Protein AF-A0A7L6AQR7-F1 (afdb_monomer_lite)

InterPro domains:
  IPR016084 Haem oxygenase-like, multi-helical [G3DSA:1.20.910.10] (1-199)
  IPR016084 Haem oxygenase-like, multi-helical [SSF48613] (55-169)

Structure (mmCIF, N/CA/C/O backbone):
data_AF-A0A7L6AQR7-F1
#
_entry.id   AF-A0A7L6AQR7-F1
#
loop_
_atom_site.group_PDB
_atom_site.id
_atom_site.type_symbol
_atom_site.label_atom_id
_atom_site.label_alt_id
_atom_site.label_comp_id
_atom_site.label_asym_id
_atom_site.label_entity_id
_atom_site.label_seq_id
_atom_site.pdbx_PDB_ins_code
_atom_site.Cartn_x
_atom_site.Cartn_y
_atom_site.Cartn_z
_atom_site.occupancy
_atom_site.B_iso_or_equiv
_atom_site.auth_seq_id
_atom_site.auth_comp_id
_atom_site.auth_asym_id
_atom_site.auth_atom_id
_atom_site.pdbx_PDB_model_num
ATOM 1 N N . MET A 1 1 ? -2.033 -9.565 -22.942 1.00 50.31 1 MET A N 1
ATOM 2 C CA . MET A 1 1 ? -2.243 -9.715 -21.492 1.00 50.31 1 MET A CA 1
ATOM 3 C C . MET A 1 1 ? -1.586 -10.980 -20.985 1.00 50.31 1 MET A C 1
ATOM 5 O O . MET A 1 1 ? -2.120 -12.083 -21.108 1.00 50.31 1 MET A O 1
ATOM 9 N N . THR A 1 2 ? -0.388 -10.819 -20.441 1.00 57.75 2 THR A N 1
ATOM 10 C CA . THR A 1 2 ? 0.243 -11.863 -19.640 1.00 57.75 2 THR A CA 1
ATOM 11 C C . THR A 1 2 ? -0.517 -11.905 -18.319 1.00 57.75 2 THR A C 1
ATOM 13 O O . THR A 1 2 ? -0.649 -10.873 -17.681 1.00 57.75 2 THR A O 1
ATOM 16 N N . ASN A 1 3 ? -1.092 -13.045 -17.921 1.00 74.25 3 ASN A N 1
ATOM 17 C CA . ASN A 1 3 ? -1.940 -13.121 -16.720 1.00 74.25 3 ASN A CA 1
ATOM 18 C C . ASN A 1 3 ? -1.095 -13.044 -15.425 1.00 74.25 3 ASN A C 1
ATOM 20 O O . ASN A 1 3 ? -0.911 -14.044 -14.732 1.00 74.25 3 ASN A O 1
ATOM 24 N N . LEU A 1 4 ? -0.503 -11.876 -15.163 1.00 82.31 4 LEU A N 1
ATOM 25 C CA . LEU A 1 4 ? 0.378 -11.570 -14.032 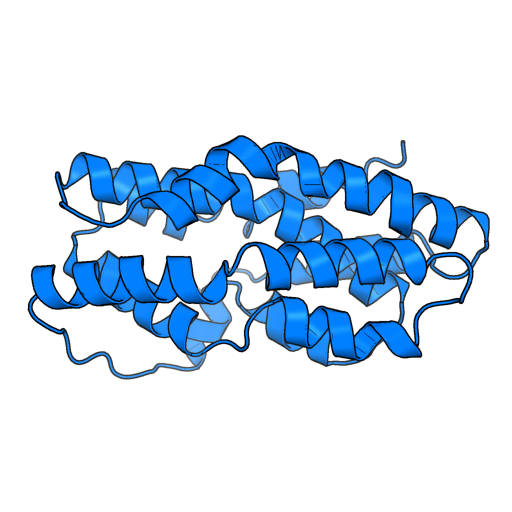1.00 82.31 4 LEU A CA 1
ATOM 26 C C . LEU A 1 4 ? -0.389 -11.384 -12.723 1.00 82.31 4 LEU A C 1
ATOM 28 O O . LEU A 1 4 ? 0.158 -11.635 -11.653 1.00 82.31 4 LEU A O 1
ATOM 32 N N . ILE A 1 5 ? -1.670 -11.026 -12.815 1.00 84.25 5 ILE A N 1
ATOM 33 C CA . ILE A 1 5 ? -2.539 -10.820 -11.655 1.00 84.25 5 ILE A CA 1
ATOM 34 C C . ILE A 1 5 ? -3.058 -12.124 -11.048 1.00 84.25 5 ILE A C 1
ATOM 36 O O . ILE A 1 5 ? -3.420 -12.139 -9.879 1.00 84.25 5 ILE A O 1
ATOM 40 N N . HIS A 1 6 ? -3.116 -13.228 -11.800 1.00 83.88 6 HIS A N 1
ATOM 41 C CA . HIS A 1 6 ? -3.682 -14.483 -11.289 1.00 83.88 6 HIS A CA 1
ATOM 42 C C . HIS A 1 6 ? -2.955 -15.014 -10.042 1.00 83.88 6 HIS A C 1
ATOM 44 O O . HIS A 1 6 ? -3.639 -15.307 -9.061 1.00 83.88 6 HIS A O 1
ATOM 50 N N . PRO A 1 7 ? -1.607 -15.078 -9.999 1.00 78.12 7 PRO A N 1
ATOM 51 C CA . PRO A 1 7 ? -0.886 -15.435 -8.776 1.00 78.12 7 PRO A CA 1
ATOM 52 C C . PRO A 1 7 ? -1.184 -14.502 -7.596 1.00 78.12 7 PRO A C 1
ATOM 54 O O . PRO A 1 7 ? -1.288 -14.966 -6.464 1.00 78.12 7 PRO A O 1
ATOM 57 N N . VAL A 1 8 ? -1.359 -13.201 -7.853 1.00 81.50 8 VAL A N 1
ATOM 58 C CA . VAL A 1 8 ? -1.690 -12.221 -6.808 1.00 81.50 8 VAL A CA 1
ATOM 59 C C . VAL A 1 8 ? -3.110 -12.442 -6.300 1.00 81.50 8 VAL A C 1
ATOM 61 O O . VAL A 1 8 ? -3.335 -12.522 -5.097 1.00 81.50 8 VAL A O 1
ATOM 64 N N . ARG A 1 9 ? -4.074 -12.623 -7.202 1.00 85.31 9 ARG A N 1
ATOM 65 C CA . ARG A 1 9 ? -5.490 -12.832 -6.880 1.00 85.31 9 ARG A CA 1
ATOM 66 C C . ARG A 1 9 ? -5.730 -14.072 -6.025 1.00 85.31 9 ARG A C 1
ATOM 68 O O . ARG A 1 9 ? -6.596 -14.049 -5.157 1.00 85.31 9 ARG A O 1
ATOM 75 N N . GLU A 1 10 ? -4.981 -15.143 -6.254 1.00 83.12 10 GLU A N 1
ATOM 76 C CA . GLU A 1 10 ? -5.094 -16.389 -5.484 1.00 83.12 10 GLU A CA 1
ATOM 77 C C . GLU A 1 10 ? -4.243 -16.398 -4.208 1.00 83.12 10 GLU A C 1
ATOM 79 O O . GLU A 1 10 ? -4.319 -17.335 -3.413 1.00 83.12 10 GLU A O 1
ATOM 84 N N . SER A 1 11 ? -3.444 -15.356 -3.982 1.00 77.06 11 SER A N 1
ATOM 85 C CA . SER A 1 11 ? -2.489 -15.326 -2.882 1.00 77.06 11 SER A CA 1
ATOM 86 C C . SER A 1 11 ? -3.124 -15.270 -1.499 1.00 77.06 11 SER A C 1
ATOM 88 O O . SER A 1 11 ? -4.236 -14.762 -1.309 1.00 77.06 11 SER A O 1
ATOM 90 N N . TYR A 1 12 ? -2.357 -15.713 -0.499 1.00 74.94 12 TYR A N 1
ATOM 91 C CA . TYR A 1 12 ? -2.690 -15.476 0.903 1.00 74.94 12 TYR A CA 1
ATOM 92 C C . TYR A 1 12 ? -2.743 -13.979 1.214 1.00 74.94 12 TYR A C 1
ATOM 94 O O . TYR A 1 12 ? -3.611 -13.537 1.956 1.00 74.94 12 TYR A O 1
ATOM 102 N N . ALA A 1 13 ? -1.853 -13.184 0.621 1.00 77.31 13 ALA A N 1
ATOM 103 C CA . ALA A 1 13 ? -1.797 -11.753 0.867 1.00 77.31 13 ALA A CA 1
ATOM 104 C C . ALA A 1 13 ? -3.043 -10.995 0.385 1.00 77.31 13 ALA A C 1
ATOM 106 O O . ALA A 1 13 ? -3.542 -10.127 1.107 1.00 77.31 13 ALA A O 1
ATOM 107 N N . HIS A 1 14 ? -3.578 -11.343 -0.784 1.00 81.62 14 HIS A N 1
ATOM 108 C CA . HIS A 1 14 ? -4.813 -10.768 -1.318 1.00 81.62 14 HIS A CA 1
ATOM 109 C C . HIS A 1 14 ? -6.066 -11.362 -0.654 1.00 81.62 14 HIS A C 1
ATOM 111 O O . HIS A 1 14 ? -7.099 -10.704 -0.540 1.00 81.62 14 HIS A O 1
ATOM 117 N N . ASN A 1 15 ? -6.002 -12.609 -0.184 1.00 80.94 15 ASN A N 1
ATOM 118 C CA . ASN A 1 15 ? -7.092 -13.292 0.526 1.00 80.94 15 ASN A CA 1
ATOM 119 C C . ASN A 1 15 ? -6.812 -13.420 2.026 1.00 80.94 15 ASN A C 1
ATOM 121 O O . ASN A 1 15 ? -7.128 -14.435 2.651 1.00 80.94 15 ASN A O 1
ATOM 125 N N . SER A 1 16 ? -6.179 -12.397 2.595 1.00 79.38 16 SER A N 1
ATOM 126 C CA . SER A 1 16 ? -5.683 -12.456 3.961 1.00 79.38 16 SER A CA 1
ATOM 127 C C . SER A 1 16 ? -6.837 -12.572 4.951 1.00 79.38 16 SER A C 1
ATOM 129 O O . SER A 1 16 ? -7.717 -11.711 5.025 1.00 79.38 16 SER A O 1
ATOM 131 N N . ARG A 1 17 ? -6.789 -13.625 5.777 1.00 82.81 17 ARG A N 1
ATOM 132 C CA . ARG A 1 17 ? -7.755 -13.844 6.865 1.00 82.81 17 ARG A CA 1
ATOM 133 C C . ARG A 1 17 ? -7.751 -12.709 7.885 1.00 82.81 17 ARG A C 1
ATOM 135 O O . ARG A 1 17 ? -8.744 -12.528 8.579 1.00 82.81 17 ARG A O 1
ATOM 142 N N . LEU A 1 18 ? -6.651 -11.962 7.974 1.00 82.94 18 LEU A N 1
ATOM 143 C CA . LEU A 1 18 ? -6.551 -10.786 8.824 1.00 82.94 18 LEU A CA 1
ATOM 144 C C . LEU A 1 18 ? -7.530 -9.697 8.383 1.00 82.94 18 LEU A C 1
ATOM 146 O O . LEU A 1 18 ? -8.299 -9.221 9.205 1.00 82.94 18 LEU A O 1
ATOM 150 N N . TYR A 1 19 ? -7.529 -9.315 7.105 1.00 87.25 19 TYR A N 1
ATOM 151 C CA . TYR A 1 19 ? -8.416 -8.254 6.624 1.00 87.25 19 TYR A CA 1
ATOM 152 C C . TYR A 1 19 ? -9.882 -8.700 6.662 1.00 87.25 19 TYR A C 1
ATOM 154 O O . TYR A 1 19 ? -10.758 -7.925 7.034 1.00 87.25 19 TYR A O 1
ATOM 162 N N . ASP A 1 20 ? -10.149 -9.988 6.414 1.00 89.75 20 ASP A N 1
ATOM 163 C CA . ASP A 1 20 ? -11.466 -10.579 6.677 1.00 89.75 20 ASP A CA 1
ATOM 164 C C . ASP A 1 20 ? -11.876 -10.480 8.157 1.00 89.75 20 ASP A C 1
ATOM 166 O O . ASP A 1 20 ? -13.041 -10.218 8.465 1.00 89.75 20 ASP A O 1
ATOM 170 N N . TYR A 1 21 ? -10.937 -10.702 9.080 1.00 89.44 21 TYR A N 1
ATOM 171 C CA . TYR A 1 21 ? -11.158 -10.542 10.514 1.00 89.44 21 TYR A CA 1
ATOM 172 C C . TYR A 1 21 ? -11.418 -9.076 10.887 1.00 89.44 21 TYR A C 1
ATOM 174 O O . TYR A 1 21 ? -12.374 -8.818 11.619 1.00 89.44 21 TYR A O 1
ATOM 182 N N . MET A 1 22 ? -10.654 -8.124 10.339 1.00 92.00 22 MET A N 1
ATOM 183 C CA . MET A 1 22 ? -10.864 -6.684 10.553 1.00 92.00 22 MET A CA 1
ATOM 184 C C . MET A 1 22 ? -12.260 -6.245 10.099 1.00 92.00 22 MET A C 1
ATOM 186 O O . MET A 1 22 ? -13.008 -5.638 10.870 1.00 92.00 22 MET A O 1
ATOM 190 N N . ALA A 1 23 ? -12.664 -6.667 8.899 1.00 95.88 23 ALA A N 1
ATOM 191 C CA . ALA A 1 23 ? -13.982 -6.368 8.354 1.00 95.88 23 ALA A CA 1
ATOM 192 C C . ALA A 1 23 ? -15.118 -6.917 9.235 1.00 95.88 23 ALA A C 1
ATOM 194 O O . ALA A 1 23 ? -16.101 -6.230 9.517 1.00 95.88 23 ALA A O 1
ATOM 195 N N . LYS A 1 24 ? -15.001 -8.170 9.695 1.00 95.75 24 LYS A N 1
ATOM 196 C CA . LYS A 1 24 ? -16.149 -8.921 10.238 1.00 95.75 24 LYS A CA 1
ATOM 197 C C . LYS A 1 24 ? -16.209 -8.990 11.762 1.00 95.75 24 LYS A C 1
ATOM 199 O O . LYS A 1 24 ? -17.297 -9.184 12.297 1.00 95.75 24 LYS A O 1
ATOM 204 N N . GLN A 1 25 ? -15.073 -8.921 12.453 1.00 95.56 25 GLN A N 1
ATOM 205 C CA . GLN A 1 25 ? -14.972 -9.363 13.850 1.00 95.56 25 GLN A CA 1
ATOM 206 C C . GLN A 1 25 ? -14.162 -8.440 14.760 1.00 95.56 25 GLN A C 1
ATOM 208 O O . GLN A 1 25 ? -14.525 -8.333 15.928 1.00 95.56 25 GLN A O 1
ATOM 213 N N . ALA A 1 26 ? -13.096 -7.804 14.267 1.00 93.56 26 ALA A N 1
ATOM 214 C CA . ALA A 1 26 ? -12.222 -6.986 15.105 1.00 93.56 26 ALA A CA 1
ATOM 215 C C . ALA A 1 26 ? -12.988 -5.849 15.798 1.00 93.56 26 ALA A C 1
ATOM 217 O O . ALA A 1 26 ? -13.924 -5.277 15.230 1.00 93.56 26 ALA A O 1
ATOM 218 N N . ASP A 1 27 ? -12.602 -5.512 17.022 1.00 95.44 27 ASP A N 1
ATOM 219 C CA . ASP A 1 27 ? -13.045 -4.270 17.647 1.00 95.44 27 ASP A CA 1
ATOM 220 C C . ASP A 1 27 ? -12.187 -3.076 17.187 1.00 95.44 27 ASP A C 1
ATOM 222 O O . ASP A 1 27 ? -11.185 -3.227 16.483 1.00 95.44 27 ASP A O 1
ATOM 226 N N . LEU A 1 28 ? -12.599 -1.864 17.571 1.00 95.56 28 LEU A N 1
ATOM 227 C CA . LEU A 1 28 ? -11.903 -0.640 17.175 1.00 95.56 28 LEU A CA 1
ATOM 228 C C . LEU A 1 28 ? -10.453 -0.616 17.678 1.00 95.56 28 LEU A C 1
ATOM 230 O O . LEU A 1 28 ? -9.560 -0.167 16.964 1.00 95.56 28 LEU A O 1
ATOM 234 N N . LYS A 1 29 ? -10.203 -1.124 18.889 1.00 93.44 29 LYS A N 1
ATOM 235 C CA . LYS A 1 29 ? -8.864 -1.136 19.478 1.00 93.44 29 LYS A CA 1
ATOM 236 C C . LYS A 1 29 ? -7.930 -2.032 18.669 1.00 93.44 29 LYS A C 1
ATOM 238 O O . LYS A 1 29 ? -6.807 -1.628 18.397 1.00 93.44 29 LYS A O 1
ATOM 243 N N . GLN A 1 30 ? -8.401 -3.197 18.240 1.00 91.44 30 GLN A N 1
ATOM 244 C CA . GLN A 1 30 ? -7.630 -4.126 17.414 1.00 91.44 30 GLN A CA 1
ATOM 245 C C . GLN A 1 30 ? -7.339 -3.568 16.015 1.00 91.44 30 GLN A C 1
ATOM 247 O O . GLN A 1 30 ? -6.250 -3.786 15.486 1.00 91.44 30 GLN A O 1
ATOM 252 N N . ILE A 1 31 ? -8.282 -2.827 15.422 1.00 93.00 31 ILE A N 1
ATOM 253 C CA . ILE A 1 31 ? -8.050 -2.131 14.147 1.00 93.00 31 ILE A CA 1
ATOM 254 C C . ILE A 1 31 ? -6.993 -1.034 14.326 1.00 93.00 31 ILE A C 1
ATOM 256 O O . ILE A 1 31 ? -6.072 -0.934 13.521 1.00 93.00 31 ILE A O 1
ATOM 260 N N . VAL A 1 32 ? -7.070 -0.242 15.399 1.00 93.06 32 VAL A N 1
ATOM 261 C CA . VAL A 1 32 ? -6.069 0.798 15.694 1.00 93.06 32 VAL A CA 1
ATOM 262 C C . VAL A 1 32 ? -4.697 0.202 16.006 1.00 93.06 32 VAL A C 1
ATOM 264 O O . VAL A 1 32 ? -3.688 0.733 15.547 1.00 93.06 32 VAL A O 1
ATOM 267 N N . GLU A 1 33 ? -4.636 -0.911 16.740 1.00 88.06 33 GLU A N 1
ATOM 268 C CA . GLU A 1 33 ? -3.398 -1.670 16.956 1.00 88.06 33 GLU A CA 1
ATOM 269 C C . GLU A 1 33 ? -2.770 -2.084 15.624 1.00 88.06 33 GLU A C 1
ATOM 271 O O . GLU A 1 33 ? -1.576 -1.875 15.419 1.00 88.06 33 GLU A O 1
ATOM 276 N N . PHE A 1 34 ? -3.590 -2.577 14.693 1.00 86.81 34 PHE A N 1
ATOM 277 C CA . PHE A 1 34 ? -3.145 -2.920 13.349 1.00 86.81 34 PHE A CA 1
ATOM 278 C C . PHE A 1 34 ? -2.610 -1.709 12.565 1.00 86.81 34 PHE A C 1
ATOM 280 O O . PHE A 1 34 ? -1.506 -1.774 12.028 1.00 86.81 34 PHE A O 1
ATOM 287 N N . LEU A 1 35 ? -3.350 -0.597 12.536 1.00 89.25 35 LEU A N 1
ATOM 288 C CA . LEU A 1 35 ? -2.945 0.627 11.833 1.00 89.25 35 LEU A CA 1
ATOM 289 C C . LEU A 1 35 ? -1.709 1.293 12.458 1.00 89.25 35 LEU A C 1
ATOM 291 O O . LEU A 1 35 ? -0.943 1.939 11.753 1.00 89.25 35 LEU A O 1
ATOM 295 N N . THR A 1 36 ? -1.468 1.097 13.759 1.00 87.12 36 THR A N 1
ATOM 296 C CA . THR A 1 36 ? -0.243 1.579 14.422 1.00 87.12 36 THR A CA 1
ATOM 297 C C . THR A 1 36 ? 1.001 0.959 13.796 1.00 87.12 36 THR A C 1
ATOM 299 O O . THR A 1 36 ? 2.006 1.636 13.622 1.00 87.12 36 THR A O 1
ATOM 302 N N . TRP A 1 37 ? 0.936 -0.317 13.422 1.00 79.12 37 TRP A N 1
ATOM 303 C CA . TRP A 1 37 ? 2.043 -0.988 12.747 1.00 79.12 37 TRP A CA 1
ATOM 304 C C . TRP A 1 37 ? 2.238 -0.508 11.304 1.00 79.12 37 TRP A C 1
ATOM 306 O O . TRP A 1 37 ? 3.372 -0.458 10.830 1.00 79.12 37 TRP A O 1
ATOM 316 N N . ASP A 1 38 ? 1.152 -0.144 10.624 1.00 78.94 38 ASP A N 1
ATOM 317 C CA . ASP A 1 38 ? 1.185 0.413 9.268 1.00 78.94 38 ASP A CA 1
ATOM 318 C C . ASP A 1 38 ? 1.781 1.834 9.255 1.00 78.94 38 ASP A C 1
ATOM 320 O O . ASP A 1 38 ? 2.624 2.156 8.421 1.00 78.94 38 ASP A O 1
ATOM 324 N N . ALA A 1 39 ? 1.449 2.650 10.263 1.00 82.88 39 ALA A N 1
ATOM 325 C CA . ALA A 1 39 ? 1.926 4.028 10.415 1.00 82.88 39 ALA A CA 1
ATOM 326 C C . ALA A 1 39 ? 3.454 4.167 10.580 1.00 82.88 39 ALA A C 1
ATOM 328 O O . ALA A 1 39 ? 4.003 5.241 10.335 1.00 82.88 39 ALA A O 1
ATOM 329 N N . GLU A 1 40 ? 4.144 3.103 10.996 1.00 77.12 40 GLU A N 1
ATOM 330 C CA . GLU A 1 40 ? 5.608 3.075 11.124 1.00 77.12 40 GLU A CA 1
ATOM 331 C C . GLU A 1 40 ? 6.320 2.888 9.771 1.00 77.12 40 GLU A C 1
ATOM 333 O O . GLU A 1 40 ? 7.546 3.005 9.686 1.00 77.12 40 GLU A O 1
ATOM 338 N N . GLN A 1 41 ? 5.583 2.583 8.697 1.00 74.25 41 GLN A N 1
ATOM 339 C CA . GLN A 1 41 ? 6.176 2.415 7.376 1.00 74.25 41 GLN A CA 1
ATOM 340 C C . GLN A 1 41 ? 6.481 3.771 6.716 1.00 74.25 41 GLN A C 1
ATOM 342 O O . GLN A 1 41 ? 5.696 4.719 6.807 1.00 74.25 41 GLN A O 1
ATOM 347 N N . PRO A 1 42 ? 7.609 3.879 5.990 1.00 76.38 42 PRO A N 1
ATOM 348 C CA . PRO A 1 42 ? 7.794 4.940 5.013 1.00 76.38 42 PRO A CA 1
ATOM 349 C C . PRO A 1 42 ? 6.627 4.981 4.024 1.00 76.38 42 PRO A C 1
ATOM 351 O O . PRO A 1 42 ? 6.135 3.941 3.586 1.00 76.38 42 PRO A O 1
ATOM 354 N N . ALA A 1 43 ? 6.238 6.191 3.628 1.00 80.00 43 ALA A N 1
ATOM 355 C CA . ALA A 1 43 ? 5.241 6.388 2.585 1.00 80.00 43 ALA A CA 1
ATOM 356 C C . ALA A 1 43 ? 5.647 5.677 1.285 1.00 80.00 43 ALA A C 1
ATOM 358 O O . ALA A 1 43 ? 6.833 5.616 0.941 1.00 80.00 43 ALA A O 1
ATOM 359 N N . PHE A 1 44 ? 4.664 5.159 0.549 1.00 80.94 44 PHE A N 1
ATOM 360 C CA . PHE A 1 44 ? 4.916 4.263 -0.575 1.00 80.94 44 PHE A CA 1
ATOM 361 C C . PHE A 1 44 ? 5.772 4.903 -1.683 1.00 80.94 44 PHE A C 1
ATOM 363 O O . PHE A 1 44 ? 6.747 4.297 -2.145 1.00 80.94 44 PHE A O 1
ATOM 370 N N . TYR A 1 45 ? 5.514 6.176 -2.003 1.00 85.62 45 TYR A N 1
ATOM 371 C CA . TYR A 1 45 ? 6.297 6.961 -2.964 1.00 85.62 45 TYR A CA 1
ATOM 372 C C . TYR A 1 45 ? 7.806 7.019 -2.646 1.00 85.62 45 TYR A C 1
ATOM 374 O O . TYR A 1 45 ? 8.628 7.165 -3.553 1.00 85.62 45 TYR A O 1
ATOM 382 N N . VAL A 1 46 ? 8.219 6.859 -1.379 1.00 84.50 46 VAL A N 1
ATOM 383 C CA . VAL A 1 46 ? 9.643 6.815 -0.998 1.00 84.50 46 VAL A CA 1
ATOM 384 C C . VAL A 1 46 ? 10.337 5.621 -1.659 1.00 84.50 46 VAL A C 1
ATOM 386 O O . VAL A 1 46 ? 11.458 5.751 -2.158 1.00 84.50 46 VAL A O 1
ATOM 389 N N . TYR A 1 47 ? 9.659 4.474 -1.739 1.00 82.31 47 TYR A N 1
ATOM 390 C CA . TYR A 1 47 ? 10.177 3.287 -2.420 1.00 82.31 47 TYR A CA 1
ATOM 391 C C . TYR A 1 47 ? 10.198 3.456 -3.939 1.00 82.31 47 TYR A C 1
ATOM 393 O O . TYR A 1 47 ? 11.155 3.028 -4.587 1.00 82.31 47 TYR A O 1
ATOM 401 N N . LEU A 1 48 ? 9.184 4.115 -4.506 1.00 88.06 48 LEU A N 1
ATOM 402 C CA . LEU A 1 48 ? 9.134 4.425 -5.936 1.00 88.06 48 LEU A CA 1
ATOM 403 C C . LEU A 1 48 ? 10.301 5.345 -6.338 1.00 88.06 48 LEU A C 1
ATOM 405 O O . LEU A 1 48 ? 11.020 5.064 -7.302 1.00 88.06 48 LEU A O 1
ATOM 409 N N . ARG A 1 49 ? 10.580 6.384 -5.538 1.00 89.00 49 ARG A N 1
ATOM 410 C CA . ARG A 1 49 ? 11.715 7.302 -5.737 1.00 89.00 49 ARG A CA 1
ATOM 411 C C . ARG A 1 49 ? 13.067 6.587 -5.743 1.00 89.00 49 ARG A C 1
ATOM 413 O O . ARG A 1 49 ? 13.932 6.942 -6.540 1.00 89.00 49 ARG A O 1
ATOM 420 N N . HIS A 1 50 ? 13.260 5.553 -4.919 1.00 87.12 50 HIS A N 1
ATOM 421 C CA . HIS A 1 50 ? 14.496 4.754 -4.940 1.00 87.12 50 HIS A CA 1
ATOM 422 C C . HIS A 1 50 ? 14.747 4.043 -6.279 1.00 87.12 50 HIS A C 1
ATOM 424 O O . HIS A 1 50 ? 15.898 3.738 -6.615 1.00 87.12 50 HIS A O 1
ATOM 430 N N . TRP A 1 51 ? 13.689 3.783 -7.047 1.00 89.69 51 TRP A N 1
ATOM 431 C CA . TRP A 1 51 ? 13.760 3.139 -8.353 1.00 89.69 51 TRP A CA 1
ATOM 432 C C . TRP A 1 51 ? 13.740 4.110 -9.528 1.00 89.69 51 TRP A C 1
ATOM 434 O O . TRP A 1 51 ? 14.186 3.732 -10.612 1.00 89.69 51 TRP A O 1
ATOM 444 N N . LEU A 1 52 ? 13.304 5.353 -9.333 1.00 92.50 52 LEU A N 1
ATOM 445 C CA . LEU A 1 52 ? 13.178 6.355 -10.392 1.00 92.50 52 LEU A CA 1
ATOM 446 C C . LEU A 1 52 ? 14.469 6.530 -11.215 1.00 92.50 52 LEU A C 1
ATOM 448 O O . LEU A 1 52 ? 14.452 6.403 -12.443 1.00 92.50 52 LEU A O 1
ATOM 452 N N . ASP A 1 53 ? 15.610 6.716 -10.549 1.00 89.44 53 ASP A N 1
ATOM 453 C CA . ASP A 1 53 ? 16.905 6.921 -11.219 1.00 89.44 53 ASP A CA 1
ATOM 454 C C . ASP A 1 53 ? 17.447 5.655 -11.902 1.00 89.44 53 ASP A C 1
ATOM 456 O O . ASP A 1 53 ? 18.209 5.727 -12.869 1.00 89.44 53 ASP A O 1
ATOM 460 N N . LYS A 1 54 ? 17.037 4.478 -11.418 1.00 90.81 54 LYS A N 1
ATOM 461 C CA . LYS A 1 54 ? 17.446 3.159 -11.936 1.00 90.81 54 LYS A CA 1
ATOM 462 C C . LYS A 1 54 ? 16.554 2.686 -13.075 1.00 90.81 54 LYS A C 1
ATOM 464 O O . LYS A 1 54 ? 16.913 1.773 -13.818 1.00 90.81 54 LYS A O 1
ATOM 469 N N . THR A 1 55 ? 15.387 3.302 -13.197 1.00 93.44 55 THR A N 1
ATOM 470 C CA . THR A 1 55 ? 14.390 2.978 -14.200 1.00 93.44 55 THR A CA 1
ATOM 471 C C . THR A 1 55 ? 14.855 3.492 -15.569 1.00 93.44 55 THR A C 1
ATOM 473 O O . THR A 1 55 ? 15.308 4.643 -15.673 1.00 93.44 55 THR A O 1
ATOM 476 N N . PRO A 1 56 ? 14.788 2.661 -16.630 1.00 96.06 56 PRO A N 1
ATOM 477 C CA . PRO A 1 56 ? 15.109 3.067 -17.995 1.00 96.06 56 PRO A CA 1
ATOM 478 C C . PRO A 1 56 ? 14.341 4.319 -18.425 1.00 96.06 56 PRO A C 1
ATOM 480 O O . PRO A 1 56 ? 13.177 4.500 -18.067 1.00 96.06 56 PRO A O 1
ATOM 483 N N . ALA A 1 57 ? 14.992 5.183 -19.205 1.00 96.12 57 ALA A N 1
ATOM 484 C CA . ALA A 1 57 ? 14.464 6.498 -19.570 1.00 96.12 57 ALA A CA 1
ATOM 485 C C . ALA A 1 57 ? 13.113 6.432 -20.300 1.00 96.12 57 ALA A C 1
ATOM 487 O O . ALA A 1 57 ? 12.327 7.367 -20.214 1.00 96.12 57 ALA A O 1
ATOM 488 N N . GLU A 1 58 ? 12.837 5.334 -20.999 1.00 95.19 58 GLU A N 1
ATOM 489 C CA . GLU A 1 58 ? 11.613 5.115 -21.764 1.00 95.19 58 GLU A CA 1
ATOM 490 C C . GLU A 1 58 ? 10.375 4.888 -20.892 1.00 95.19 58 GLU A C 1
ATOM 492 O O . GLU A 1 58 ? 9.277 5.219 -21.323 1.00 95.19 58 GLU A O 1
ATOM 497 N N . ILE A 1 59 ? 10.546 4.327 -19.693 1.00 95.56 59 ILE A N 1
ATOM 498 C CA . ILE A 1 59 ? 9.443 4.037 -18.759 1.00 95.56 59 ILE A CA 1
ATOM 499 C C . ILE A 1 59 ? 9.493 4.908 -17.497 1.00 95.56 59 ILE A C 1
ATOM 501 O O . ILE A 1 59 ? 8.525 4.978 -16.748 1.00 95.56 59 ILE A O 1
ATOM 505 N N . ARG A 1 60 ? 10.601 5.627 -17.273 1.00 96.69 60 ARG A N 1
ATOM 506 C CA . ARG A 1 60 ? 10.766 6.557 -16.149 1.00 96.69 60 ARG A CA 1
ATOM 507 C C . ARG A 1 60 ? 9.663 7.624 -16.055 1.00 96.69 60 ARG A C 1
ATOM 509 O O . ARG A 1 60 ? 9.251 7.881 -14.931 1.00 96.69 60 ARG A O 1
ATOM 516 N N . PRO A 1 61 ? 9.163 8.232 -17.154 1.00 96.62 61 PRO A N 1
ATOM 517 C CA . PRO A 1 61 ? 8.094 9.225 -17.061 1.00 96.62 61 PRO A CA 1
ATOM 518 C C . PRO A 1 61 ? 6.809 8.677 -16.436 1.00 96.62 61 PRO A C 1
ATOM 520 O O . PRO A 1 61 ? 6.203 9.372 -15.637 1.00 96.62 61 PRO A O 1
ATOM 523 N N . ALA A 1 62 ? 6.438 7.429 -16.738 1.00 95.44 62 ALA A N 1
ATOM 524 C CA . ALA A 1 62 ? 5.265 6.796 -16.137 1.00 95.44 62 ALA A CA 1
ATOM 525 C C . ALA A 1 62 ? 5.464 6.526 -14.636 1.00 95.44 62 ALA A C 1
ATOM 527 O O . ALA A 1 62 ? 4.544 6.695 -13.849 1.00 95.44 62 ALA A O 1
ATOM 528 N N . LEU A 1 63 ? 6.682 6.161 -14.216 1.00 94.44 63 LEU A N 1
ATOM 529 C CA . LEU A 1 63 ? 6.986 6.008 -12.790 1.00 94.44 63 LEU A CA 1
ATOM 530 C C . LEU A 1 63 ? 6.985 7.362 -12.062 1.00 94.44 63 LEU A C 1
ATOM 532 O O . LEU A 1 63 ? 6.573 7.429 -10.911 1.00 94.44 63 LEU A O 1
ATOM 536 N N . GLN A 1 64 ? 7.450 8.429 -12.720 1.00 95.69 64 GLN A N 1
ATOM 537 C CA . GLN A 1 64 ? 7.377 9.786 -12.177 1.00 95.69 64 GLN A CA 1
ATOM 538 C C . GLN A 1 64 ? 5.927 10.254 -12.029 1.00 95.69 64 GLN A C 1
ATOM 540 O O . GLN A 1 64 ? 5.610 10.826 -10.999 1.00 95.69 64 GLN A O 1
ATOM 545 N N . GLU A 1 65 ? 5.066 9.985 -13.017 1.00 93.19 65 GLU A N 1
ATOM 546 C CA . GLU A 1 65 ? 3.634 10.318 -12.968 1.00 93.19 65 GLU A CA 1
ATOM 547 C C . GLU A 1 65 ? 2.976 9.721 -11.714 1.00 93.19 65 GLU A C 1
ATOM 549 O O . GLU A 1 65 ? 2.418 10.477 -10.929 1.00 93.19 65 GLU A O 1
ATOM 554 N N . HIS A 1 66 ? 3.175 8.426 -11.432 1.00 90.12 66 HIS A N 1
ATOM 555 C CA . HIS A 1 66 ? 2.655 7.817 -10.196 1.00 90.12 66 HIS A CA 1
ATOM 556 C C . HIS A 1 66 ? 3.260 8.405 -8.913 1.00 90.12 66 HIS A C 1
ATOM 558 O O . HIS A 1 66 ? 2.568 8.534 -7.911 1.00 90.12 66 HIS A O 1
ATOM 564 N N . ILE A 1 67 ? 4.543 8.785 -8.907 1.00 90.75 67 ILE A N 1
ATOM 565 C CA . ILE A 1 67 ? 5.134 9.472 -7.743 1.00 90.75 67 ILE A CA 1
ATOM 566 C C . ILE A 1 67 ? 4.476 10.840 -7.533 1.00 90.75 67 ILE A C 1
ATOM 568 O O . ILE A 1 67 ? 4.202 11.217 -6.396 1.00 90.75 67 ILE A O 1
ATOM 572 N N . ASP A 1 68 ? 4.243 11.581 -8.615 1.00 91.19 68 ASP A N 1
ATOM 573 C CA . ASP A 1 68 ? 3.627 12.905 -8.568 1.00 91.19 68 ASP A CA 1
ATOM 574 C C . ASP A 1 68 ? 2.153 12.819 -8.133 1.00 91.19 68 ASP A C 1
ATOM 576 O O . ASP A 1 68 ? 1.693 13.702 -7.412 1.00 91.19 68 ASP A O 1
ATOM 580 N N . GLU A 1 69 ? 1.434 11.761 -8.522 1.00 85.44 69 GLU A N 1
ATOM 581 C CA . GLU A 1 69 ? 0.068 11.452 -8.069 1.00 85.44 69 GLU A CA 1
ATOM 582 C C . GLU A 1 69 ? 0.036 11.179 -6.556 1.00 85.44 69 GLU A C 1
ATOM 584 O O . GLU A 1 69 ? -0.627 11.905 -5.815 1.00 85.44 69 GLU A O 1
ATOM 589 N N . GLU A 1 70 ? 0.845 10.230 -6.076 1.00 82.00 70 GLU A N 1
ATOM 590 C CA . GLU A 1 70 ? 0.954 9.873 -4.650 1.00 82.00 70 GLU A CA 1
ATOM 591 C C . GLU A 1 70 ? 1.332 11.070 -3.754 1.00 82.00 70 GLU A C 1
ATOM 593 O O . GLU A 1 70 ? 0.882 11.200 -2.611 1.00 82.00 70 GLU A O 1
ATOM 598 N N . GLU A 1 71 ? 2.186 11.965 -4.257 1.00 82.19 71 GLU A N 1
ATOM 599 C CA . GLU A 1 71 ? 2.606 13.171 -3.538 1.00 82.19 71 GLU A CA 1
ATOM 600 C C . GLU A 1 71 ? 1.601 14.317 -3.645 1.00 82.19 71 GLU A C 1
ATOM 602 O O . GLU A 1 71 ? 1.418 15.066 -2.682 1.00 82.19 71 GLU A O 1
ATOM 607 N N . GLY A 1 72 ? 0.980 14.480 -4.812 1.00 78.06 72 GLY A N 1
ATOM 608 C CA . GLY A 1 72 ? 0.029 15.547 -5.100 1.00 78.06 72 GLY A CA 1
ATOM 609 C C . GLY A 1 72 ? -1.299 15.366 -4.374 1.00 78.06 72 GLY A C 1
ATOM 610 O O . GLY A 1 72 ? -1.899 16.357 -3.954 1.00 78.06 72 GLY A O 1
ATOM 611 N N . GLU A 1 73 ? -1.728 14.119 -4.185 1.00 78.94 73 GLU A N 1
ATOM 612 C CA . GLU A 1 73 ? -2.972 13.775 -3.493 1.00 78.94 73 GLU A CA 1
ATOM 613 C C . GLU A 1 73 ? -2.828 13.711 -1.963 1.00 78.94 73 GLU A C 1
ATOM 615 O O . GLU A 1 73 ? -3.823 13.583 -1.261 1.00 78.94 73 GLU A O 1
ATOM 620 N N . ASP A 1 74 ? -1.617 13.865 -1.412 1.00 84.81 74 ASP A N 1
ATOM 621 C CA . ASP A 1 74 ? -1.358 13.842 0.038 1.00 84.81 74 ASP A CA 1
ATOM 622 C C . ASP A 1 74 ? -1.935 12.590 0.740 1.00 84.81 74 ASP A C 1
ATOM 624 O O . ASP A 1 74 ? -2.469 12.667 1.853 1.00 84.81 74 ASP A O 1
ATOM 628 N N . HIS A 1 75 ? -1.789 11.403 0.131 1.00 86.75 75 HIS A N 1
ATOM 629 C CA . HIS A 1 75 ? -2.263 10.130 0.708 1.00 86.75 75 HIS A CA 1
ATOM 630 C C . HIS A 1 75 ? -1.753 9.924 2.139 1.00 86.75 75 HIS A C 1
ATOM 632 O O . HIS A 1 75 ? -2.479 9.506 3.041 1.00 86.75 75 HIS A O 1
ATOM 638 N N . SER A 1 76 ? -0.491 10.292 2.380 1.00 84.06 76 SER A N 1
ATOM 639 C CA . SER A 1 76 ? 0.127 10.235 3.709 1.00 84.06 76 SER A CA 1
ATOM 640 C C . SER A 1 76 ? -0.551 11.165 4.721 1.00 84.06 76 SER A C 1
ATOM 642 O O . SER A 1 76 ? -0.636 10.830 5.905 1.00 84.06 76 SER A O 1
ATOM 644 N N . GLY A 1 77 ? -1.001 12.347 4.297 1.00 88.62 77 GLY A N 1
ATOM 645 C CA . GLY A 1 77 ? -1.767 13.262 5.134 1.00 88.62 77 GLY A CA 1
ATOM 646 C C . GLY A 1 77 ? -3.179 12.753 5.404 1.00 88.62 77 GLY A C 1
ATOM 647 O O . GLY A 1 77 ? -3.613 12.813 6.557 1.00 88.62 77 GLY A O 1
ATOM 648 N N . MET A 1 78 ? -3.858 12.196 4.396 1.00 92.94 78 MET A N 1
ATOM 649 C CA . MET A 1 78 ? -5.170 11.547 4.549 1.00 92.94 78 MET A CA 1
ATOM 650 C C . MET A 1 78 ? -5.101 10.399 5.566 1.00 92.94 78 MET A C 1
ATOM 652 O O . MET A 1 78 ? -5.856 10.386 6.541 1.00 92.94 78 MET A O 1
ATOM 656 N N . PHE A 1 79 ? -4.120 9.500 5.424 1.00 91.81 79 PHE A N 1
ATOM 657 C CA . PHE A 1 79 ? -3.900 8.408 6.373 1.00 91.81 79 PHE A CA 1
ATOM 658 C C . PHE A 1 79 ? -3.667 8.924 7.798 1.00 91.81 79 PHE A C 1
ATOM 660 O O . PHE A 1 79 ? -4.275 8.431 8.746 1.00 91.81 79 PHE A O 1
ATOM 667 N N . LYS A 1 80 ? -2.820 9.950 7.976 1.00 91.31 80 LYS A N 1
ATOM 668 C CA . LYS A 1 80 ? -2.536 10.529 9.302 1.00 91.31 80 LYS A CA 1
ATOM 669 C C . LYS A 1 80 ? -3.780 11.121 9.963 1.00 91.31 80 LYS A C 1
ATOM 671 O O . LYS A 1 80 ? -3.952 10.937 11.167 1.00 91.31 80 LYS A O 1
ATOM 676 N N . ARG A 1 81 ? -4.635 11.822 9.207 1.00 94.44 81 ARG A N 1
ATOM 677 C CA . ARG A 1 81 ? -5.898 12.381 9.726 1.00 94.44 81 ARG A CA 1
ATOM 678 C C . ARG A 1 81 ? -6.843 11.274 10.175 1.00 94.44 81 ARG A C 1
ATOM 680 O O . ARG A 1 81 ? -7.290 11.293 11.323 1.00 94.44 81 ARG A O 1
ATOM 687 N N . MET A 1 82 ? -7.068 10.289 9.305 1.00 96.00 82 MET A N 1
ATOM 688 C CA . MET A 1 82 ? -7.864 9.103 9.612 1.00 96.00 82 MET A CA 1
ATOM 689 C C . MET A 1 82 ? -7.347 8.414 10.880 1.00 96.00 82 MET A C 1
ATOM 691 O O . MET A 1 82 ? -8.094 8.201 11.837 1.00 96.00 82 MET A O 1
ATOM 695 N N . PHE A 1 83 ? -6.056 8.083 10.906 1.00 94.69 83 PHE A N 1
ATOM 696 C CA . PHE A 1 83 ? -5.454 7.308 11.981 1.00 94.69 83 PHE A CA 1
ATOM 697 C C . PHE A 1 83 ? -5.478 8.051 13.320 1.00 94.69 83 PHE A C 1
ATOM 699 O O . PHE A 1 83 ? -5.858 7.455 14.326 1.00 94.69 83 PHE A O 1
ATOM 706 N N . SER A 1 84 ? -5.167 9.352 13.338 1.00 93.75 84 SER A N 1
ATOM 707 C CA . SER A 1 84 ? -5.238 10.168 14.557 1.00 93.75 84 SER A CA 1
ATOM 708 C C . SER A 1 84 ? -6.648 10.175 15.155 1.00 93.75 84 SER A C 1
ATOM 710 O O . SER A 1 84 ? -6.801 9.984 16.361 1.00 93.75 84 SER A O 1
ATOM 712 N N . GLY A 1 85 ? -7.687 10.338 14.327 1.00 94.75 85 GLY A N 1
ATOM 713 C CA . GLY A 1 85 ? -9.076 10.297 14.795 1.00 94.75 85 GLY A CA 1
ATOM 714 C C . GLY A 1 85 ? -9.457 8.932 15.374 1.00 94.75 85 GLY A C 1
ATOM 715 O O . GLY A 1 85 ? -10.047 8.843 16.451 1.00 94.75 85 GLY A O 1
ATOM 716 N N . LEU A 1 86 ? -9.047 7.847 14.711 1.00 96.19 86 LEU A N 1
ATOM 717 C CA . LEU A 1 86 ? -9.284 6.488 15.200 1.00 96.19 86 LEU A CA 1
ATOM 718 C C . LEU A 1 86 ? -8.544 6.201 16.516 1.00 96.19 86 LEU A C 1
ATOM 720 O O . LEU A 1 86 ? -9.111 5.565 17.407 1.00 96.19 86 LEU A O 1
ATOM 724 N N . GLN A 1 87 ? -7.307 6.685 16.675 1.00 94.62 87 GLN A N 1
ATOM 725 C CA . GLN A 1 87 ? -6.547 6.552 17.922 1.00 94.62 87 GLN A CA 1
ATOM 726 C C . GLN A 1 87 ? -7.250 7.240 19.094 1.00 94.62 87 GLN A C 1
ATOM 728 O O . GLN A 1 87 ? -7.371 6.641 20.166 1.00 94.62 87 GLN A O 1
ATOM 733 N N . GLU A 1 88 ? -7.761 8.455 18.889 1.00 94.12 88 GLU A N 1
ATOM 734 C CA . GLU A 1 88 ? -8.526 9.180 19.906 1.00 94.12 88 GLU A CA 1
ATOM 735 C C . GLU A 1 88 ? -9.793 8.417 20.306 1.00 94.12 88 GLU A C 1
ATOM 737 O O . GLU A 1 88 ? -10.026 8.196 21.500 1.00 94.12 88 GLU A O 1
ATOM 742 N N . LEU A 1 89 ? -10.560 7.927 19.325 1.00 94.56 89 LEU A N 1
ATOM 743 C CA . LEU A 1 89 ? -11.765 7.127 19.564 1.00 94.56 89 LEU A CA 1
ATOM 744 C C . LEU A 1 89 ? -11.476 5.817 20.312 1.00 94.56 89 LEU A C 1
ATOM 746 O O . LEU A 1 89 ? -12.269 5.391 21.152 1.00 94.56 89 LEU A O 1
ATOM 750 N N . ALA A 1 90 ? -10.334 5.184 20.041 1.00 94.31 90 ALA A N 1
ATOM 751 C CA . ALA A 1 90 ? -9.903 3.958 20.711 1.00 94.31 90 ALA A CA 1
ATOM 752 C C . ALA A 1 90 ? -9.285 4.190 22.104 1.00 94.31 90 ALA A C 1
ATOM 754 O O . ALA A 1 90 ? -8.901 3.226 22.773 1.00 94.31 90 ALA A O 1
ATOM 755 N N . GLY A 1 91 ? -9.162 5.444 22.554 1.00 92.06 91 GLY A N 1
ATOM 756 C CA . GLY A 1 91 ? -8.553 5.785 23.839 1.00 92.06 91 GLY A CA 1
ATOM 757 C C . GLY A 1 91 ? -7.024 5.692 23.850 1.00 92.06 91 GLY A C 1
ATOM 758 O O . GLY A 1 91 ? -6.446 5.417 24.901 1.00 92.06 91 GLY A O 1
ATOM 759 N N . ASN A 1 92 ? -6.375 5.923 22.704 1.00 87.50 92 ASN A N 1
ATOM 760 C CA . ASN A 1 92 ? -4.918 5.950 22.522 1.00 87.50 92 ASN A CA 1
ATOM 761 C C . ASN A 1 92 ? -4.208 4.696 23.072 1.00 87.50 92 ASN A C 1
ATOM 763 O O . ASN A 1 92 ? -3.402 4.791 24.011 1.00 87.50 92 ASN A O 1
ATOM 767 N N . PRO A 1 93 ? -4.511 3.501 22.523 1.00 85.25 93 PRO A N 1
ATOM 768 C CA . PRO A 1 93 ? -3.924 2.260 23.006 1.00 85.25 93 PRO A CA 1
ATOM 769 C C . PRO A 1 93 ? -2.394 2.307 22.914 1.00 85.25 93 PRO A C 1
ATOM 771 O O . PRO A 1 93 ? -1.822 2.729 21.914 1.00 85.25 93 PRO A O 1
ATOM 774 N N . GLN A 1 94 ? -1.721 1.858 23.975 1.00 81.50 94 GLN A N 1
ATOM 775 C CA . GLN A 1 94 ? -0.269 1.694 23.972 1.00 81.50 94 GLN A CA 1
ATOM 776 C C . GLN A 1 94 ? 0.066 0.361 23.309 1.00 81.50 94 GLN A C 1
ATOM 778 O O . GLN A 1 94 ? -0.123 -0.700 23.906 1.00 81.50 94 GLN A O 1
ATOM 783 N N . VAL A 1 95 ? 0.536 0.425 22.067 1.00 79.56 95 VAL A N 1
ATOM 784 C CA . VAL A 1 95 ? 0.854 -0.753 21.260 1.00 79.56 95 VAL A CA 1
ATOM 785 C C . VAL A 1 95 ? 2.355 -0.990 21.321 1.00 79.56 95 VAL A C 1
ATOM 787 O O . VAL A 1 95 ? 3.146 -0.149 20.900 1.00 79.56 95 VAL A O 1
ATOM 790 N N . ALA A 1 96 ? 2.764 -2.134 21.866 1.00 73.94 96 ALA A N 1
ATOM 791 C CA . ALA A 1 96 ? 4.150 -2.562 21.757 1.00 73.94 96 ALA A CA 1
ATOM 792 C C . ALA A 1 96 ? 4.385 -3.115 20.346 1.00 73.94 96 ALA A C 1
ATOM 794 O O . ALA A 1 96 ? 3.640 -3.977 19.877 1.00 73.94 96 ALA A O 1
ATOM 795 N N . MET A 1 97 ? 5.418 -2.622 19.670 1.00 67.62 97 MET A N 1
ATOM 796 C CA . MET A 1 97 ? 5.786 -3.111 18.346 1.00 67.62 97 MET A CA 1
ATOM 797 C C . MET A 1 97 ? 6.402 -4.511 18.452 1.00 67.62 97 MET A C 1
ATOM 799 O O . MET A 1 97 ? 7.402 -4.702 19.145 1.00 67.62 97 MET A O 1
ATOM 803 N N . ASP A 1 98 ? 5.818 -5.480 17.747 1.00 70.50 98 ASP A N 1
ATOM 804 C CA . ASP A 1 98 ? 6.385 -6.818 17.576 1.00 70.50 98 ASP A CA 1
ATOM 805 C C . ASP A 1 98 ? 6.800 -7.000 16.113 1.00 70.50 98 ASP A C 1
ATOM 807 O O . ASP A 1 98 ? 5.969 -7.119 15.209 1.00 70.50 98 ASP A O 1
ATOM 811 N N . GLN A 1 99 ? 8.113 -7.034 15.884 1.00 64.06 99 GLN A N 1
ATOM 812 C CA . GLN A 1 99 ? 8.707 -7.216 14.562 1.00 64.06 99 GLN A CA 1
ATOM 813 C C . GLN A 1 99 ? 8.230 -8.508 13.879 1.00 64.06 99 GLN A C 1
ATOM 815 O O . GLN A 1 99 ? 8.036 -8.529 12.667 1.00 64.06 99 GLN A O 1
ATOM 820 N N . GLN A 1 100 ? 7.976 -9.576 14.642 1.00 67.00 100 GLN A N 1
ATOM 821 C CA . GLN A 1 100 ? 7.469 -10.824 14.073 1.00 67.00 100 GLN A CA 1
ATOM 822 C C . GLN A 1 100 ? 6.011 -10.705 13.638 1.00 67.00 100 GLN A C 1
ATOM 824 O O . GLN A 1 100 ? 5.577 -11.451 12.763 1.00 67.00 100 GLN A O 1
ATOM 829 N N . VAL A 1 101 ? 5.238 -9.812 14.258 1.00 63.97 101 VAL A N 1
ATOM 830 C CA . VAL A 1 101 ? 3.869 -9.519 13.829 1.00 63.97 101 VAL A CA 1
ATOM 831 C C . VAL A 1 101 ? 3.914 -8.707 12.540 1.00 63.97 101 VAL A C 1
ATOM 833 O O . VAL A 1 101 ? 3.276 -9.113 11.576 1.00 63.97 101 VAL A O 1
ATOM 836 N N . LEU A 1 102 ? 4.750 -7.668 12.456 1.00 61.81 102 LEU A N 1
ATOM 837 C CA . LEU A 1 102 ? 4.991 -6.915 11.215 1.00 61.81 102 LEU A CA 1
ATOM 838 C C . LEU A 1 102 ? 5.351 -7.833 10.036 1.00 61.81 102 LEU A C 1
ATOM 840 O O . LEU A 1 102 ? 4.738 -7.761 8.970 1.00 61.81 102 LEU A O 1
ATOM 844 N N . GLU A 1 103 ? 6.281 -8.763 10.248 1.00 59.88 103 GLU A N 1
ATOM 845 C CA . GLU A 1 103 ? 6.669 -9.752 9.240 1.00 59.88 103 GLU A CA 1
ATOM 846 C C . GLU A 1 103 ? 5.496 -10.660 8.827 1.00 59.88 103 GLU A C 1
ATOM 848 O O . GLU A 1 103 ? 5.372 -11.003 7.655 1.00 59.88 103 GLU A O 1
ATOM 853 N N . ARG A 1 104 ? 4.585 -11.007 9.749 1.00 59.06 104 ARG A N 1
ATOM 854 C CA . ARG A 1 104 ? 3.401 -11.850 9.479 1.00 59.06 104 ARG A CA 1
ATOM 855 C C . ARG A 1 104 ? 2.231 -11.109 8.826 1.00 59.06 104 ARG A C 1
ATOM 857 O O . ARG A 1 104 ? 1.400 -11.753 8.187 1.00 59.06 104 ARG A O 1
ATOM 864 N N . LEU A 1 105 ? 2.146 -9.786 8.952 1.00 58.97 105 LEU A N 1
ATOM 865 C CA . LEU A 1 105 ? 1.061 -8.965 8.392 1.00 58.97 105 LEU A CA 1
ATOM 866 C C . LEU A 1 105 ? 1.202 -8.704 6.875 1.00 58.97 105 LEU A C 1
ATOM 868 O O . LEU A 1 105 ? 0.471 -7.888 6.322 1.00 58.97 105 LEU A O 1
ATOM 872 N N . ASN A 1 106 ? 2.078 -9.444 6.180 1.00 55.56 106 ASN A N 1
ATOM 873 C CA . ASN A 1 106 ? 2.450 -9.255 4.768 1.00 55.56 106 ASN A CA 1
ATOM 874 C C . ASN A 1 106 ? 3.194 -7.943 4.458 1.00 55.56 106 ASN A C 1
ATOM 876 O O . ASN A 1 106 ? 3.264 -7.553 3.293 1.00 55.56 106 ASN A O 1
ATOM 880 N N . TYR A 1 107 ? 3.838 -7.300 5.438 1.00 58.28 107 TYR A N 1
ATOM 881 C CA . TYR A 1 107 ? 4.709 -6.133 5.185 1.00 58.28 107 TYR A CA 1
ATOM 882 C C . TYR A 1 107 ? 6.075 -6.489 4.580 1.00 58.28 107 TYR A C 1
ATOM 884 O O . TYR A 1 107 ? 6.939 -5.636 4.379 1.00 58.28 107 TYR A O 1
ATOM 892 N N . VAL A 1 108 ? 6.254 -7.755 4.207 1.00 55.38 108 VAL A N 1
ATOM 893 C CA . VAL A 1 108 ? 7.392 -8.233 3.423 1.00 55.38 108 VAL A CA 1
ATOM 894 C C . VAL A 1 108 ? 7.523 -7.494 2.087 1.00 55.38 108 VAL A C 1
ATOM 896 O O . VAL A 1 108 ? 8.639 -7.329 1.613 1.00 55.38 108 VAL A O 1
ATOM 899 N N . PHE A 1 109 ? 6.437 -6.948 1.536 1.00 61.94 109 PHE A N 1
ATOM 900 C CA . PHE A 1 109 ? 6.454 -6.179 0.293 1.00 61.94 109 PHE A CA 1
ATOM 901 C C . PHE A 1 109 ? 7.284 -4.874 0.355 1.00 61.94 109 PHE A C 1
ATOM 903 O O . PHE A 1 109 ? 8.220 -4.724 -0.431 1.00 61.94 109 PHE A O 1
ATOM 910 N N . SER A 1 110 ? 7.005 -3.952 1.288 1.00 59.69 110 SER A N 1
ATOM 911 C CA . SER A 1 110 ? 7.706 -2.653 1.379 1.00 59.69 110 SER A CA 1
ATOM 912 C C . SER A 1 110 ? 9.195 -2.840 1.681 1.00 59.69 110 SER A C 1
ATOM 914 O O . SER A 1 110 ? 10.067 -2.227 1.060 1.00 59.69 110 SER A O 1
ATOM 916 N N . ALA A 1 111 ? 9.501 -3.793 2.565 1.00 60.66 111 ALA A N 1
ATOM 917 C CA . ALA A 1 111 ? 10.869 -4.200 2.860 1.00 60.66 111 ALA A CA 1
ATOM 918 C C . ALA A 1 111 ? 11.577 -4.839 1.650 1.00 60.66 111 ALA A C 1
ATOM 920 O O . ALA A 1 111 ? 12.787 -4.689 1.507 1.00 60.66 111 ALA A O 1
ATOM 921 N N . GLN A 1 112 ? 10.858 -5.538 0.766 1.00 61.56 112 GLN A N 1
ATOM 922 C CA . GLN A 1 112 ? 11.433 -6.186 -0.417 1.00 61.56 112 GLN A CA 1
ATOM 923 C C . GLN A 1 112 ? 11.612 -5.249 -1.610 1.00 61.56 112 GLN A C 1
ATOM 925 O O . GLN A 1 112 ? 12.629 -5.352 -2.298 1.00 61.56 112 GLN A O 1
ATOM 930 N N . CYS A 1 113 ? 10.693 -4.308 -1.835 1.00 56.78 113 CYS A N 1
ATOM 931 C CA . CYS A 1 113 ? 10.884 -3.235 -2.816 1.00 56.78 113 CYS A CA 1
ATOM 932 C C . CYS A 1 113 ? 12.136 -2.402 -2.508 1.00 56.78 113 CYS A C 1
ATOM 934 O O . CYS A 1 113 ? 12.847 -1.991 -3.429 1.00 56.78 113 CYS A O 1
ATOM 936 N N . ALA A 1 114 ? 12.454 -2.239 -1.220 1.00 60.28 114 ALA A N 1
ATOM 937 C CA . ALA A 1 114 ? 13.669 -1.585 -0.748 1.00 60.28 114 ALA A CA 1
ATOM 938 C C . ALA A 1 114 ? 14.959 -2.415 -0.913 1.00 60.28 114 ALA A C 1
ATOM 940 O O . ALA A 1 114 ? 16.045 -1.854 -0.825 1.00 60.28 114 ALA A O 1
ATOM 941 N N . GLN A 1 115 ? 14.889 -3.731 -1.158 1.00 64.94 115 GLN A N 1
ATOM 942 C CA . GLN A 1 115 ? 16.078 -4.603 -1.251 1.00 64.94 115 GLN A CA 1
ATOM 943 C C . GLN A 1 115 ? 16.778 -4.583 -2.625 1.00 64.94 115 GLN A C 1
ATOM 945 O O . GLN A 1 115 ? 17.698 -5.364 -2.853 1.00 64.94 115 GLN A O 1
ATOM 950 N N . GLU A 1 116 ? 16.368 -3.694 -3.536 1.00 64.69 116 GLU A N 1
ATOM 951 C CA . GLU A 1 116 ? 17.063 -3.375 -4.797 1.00 64.69 116 GLU A CA 1
ATOM 952 C C . GLU A 1 116 ? 17.498 -4.582 -5.664 1.00 64.69 116 GLU A C 1
ATOM 954 O O . GLU A 1 116 ? 18.598 -4.600 -6.211 1.00 64.69 116 GLU A O 1
ATOM 959 N N . GLN A 1 117 ? 16.658 -5.613 -5.826 1.00 76.38 117 GLN A N 1
ATOM 960 C CA . GLN A 1 117 ? 17.080 -6.840 -6.526 1.00 76.38 117 GLN A CA 1
ATOM 961 C C . GLN A 1 117 ? 17.242 -6.672 -8.049 1.00 76.38 117 GLN A C 1
ATOM 963 O O . GLN A 1 117 ? 18.286 -6.995 -8.610 1.00 76.38 117 GLN A O 1
ATOM 968 N N . ASN A 1 118 ? 16.188 -6.240 -8.747 1.00 88.94 118 ASN A N 1
ATOM 969 C CA . ASN A 1 118 ? 16.185 -5.885 -10.173 1.00 88.94 118 ASN A CA 1
ATOM 970 C C . ASN A 1 118 ? 14.854 -5.202 -10.539 1.00 88.94 118 ASN A C 1
ATOM 972 O O . ASN A 1 118 ? 13.885 -5.298 -9.787 1.00 88.94 118 ASN A O 1
ATOM 976 N N . LEU A 1 119 ? 14.798 -4.557 -11.710 1.00 90.81 119 LEU A N 1
ATOM 977 C CA . LEU A 1 119 ? 13.617 -3.817 -12.167 1.00 90.81 119 LEU A CA 1
ATOM 978 C C . LEU A 1 119 ? 12.357 -4.690 -12.229 1.00 90.81 119 LEU A C 1
ATOM 980 O O . LEU A 1 119 ? 11.305 -4.274 -11.764 1.00 90.81 119 LEU A O 1
ATOM 984 N N . GLY A 1 120 ? 12.448 -5.908 -12.771 1.00 90.75 120 GLY A N 1
ATOM 985 C CA . GLY A 1 120 ? 11.282 -6.791 -12.842 1.00 90.75 120 GLY A CA 1
ATOM 986 C C . GLY A 1 120 ? 10.779 -7.210 -11.461 1.00 90.75 120 GLY A C 1
ATOM 987 O O . GLY A 1 120 ? 9.575 -7.313 -11.257 1.00 90.75 120 GLY A O 1
ATOM 988 N N . PHE A 1 121 ? 11.680 -7.371 -10.491 1.00 87.62 121 PHE A N 1
ATOM 989 C CA . PHE A 1 121 ? 11.292 -7.649 -9.114 1.00 87.62 121 PHE A CA 1
ATOM 990 C C . PHE A 1 121 ? 10.525 -6.469 -8.498 1.00 87.62 121 PHE A C 1
ATOM 992 O O . PHE A 1 121 ? 9.464 -6.655 -7.912 1.00 87.62 121 PHE A O 1
ATOM 999 N N . PHE A 1 122 ? 11.026 -5.247 -8.687 1.00 89.31 122 PHE A N 1
ATOM 1000 C CA . PHE A 1 122 ? 10.329 -4.030 -8.270 1.00 89.31 122 PHE A CA 1
ATOM 1001 C C . PHE A 1 122 ? 8.941 -3.913 -8.910 1.00 89.31 122 PHE A C 1
ATOM 1003 O O . PHE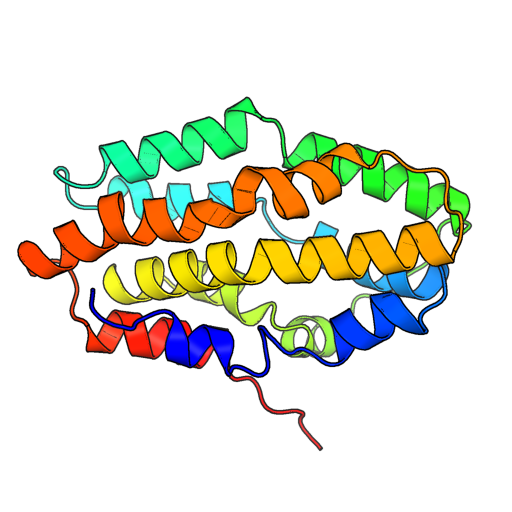 A 1 122 ? 7.952 -3.788 -8.196 1.00 89.31 122 PHE A O 1
ATOM 1010 N N . LEU A 1 123 ? 8.854 -4.038 -10.238 1.00 90.44 123 LEU A N 1
ATOM 1011 C CA . LEU A 1 123 ? 7.594 -3.913 -10.974 1.00 90.44 123 LEU A CA 1
ATOM 1012 C C . LEU A 1 123 ? 6.565 -4.979 -10.569 1.00 90.44 123 LEU A C 1
ATOM 1014 O O . LEU A 1 123 ? 5.386 -4.674 -10.424 1.00 90.44 123 LEU A O 1
ATOM 1018 N N . GLY A 1 124 ? 6.997 -6.225 -10.352 1.00 88.12 124 GLY A N 1
ATOM 1019 C CA . GLY A 1 124 ? 6.103 -7.299 -9.910 1.00 88.12 124 GLY A CA 1
ATOM 1020 C C . GLY A 1 124 ? 5.589 -7.114 -8.487 1.00 88.12 124 GLY A C 1
ATOM 1021 O O . GLY A 1 124 ? 4.462 -7.513 -8.184 1.00 88.12 124 GLY A O 1
ATOM 1022 N N . GLY A 1 125 ? 6.393 -6.492 -7.627 1.00 85.88 125 GLY A N 1
ATOM 1023 C CA . GLY A 1 125 ? 5.943 -6.044 -6.324 1.00 85.88 125 GLY A CA 1
ATOM 1024 C C . GLY A 1 125 ? 4.941 -4.889 -6.438 1.00 85.88 125 GLY A C 1
ATOM 1025 O O . GLY A 1 125 ? 3.863 -4.974 -5.860 1.00 85.88 125 GLY A O 1
ATOM 1026 N N . PHE A 1 126 ? 5.290 -3.837 -7.181 1.00 88.75 126 PHE A N 1
ATOM 1027 C CA . PHE A 1 126 ? 4.447 -2.653 -7.372 1.00 88.75 126 PHE A CA 1
ATOM 1028 C C . PHE A 1 126 ? 3.045 -3.045 -7.857 1.00 88.75 126 PHE A C 1
ATOM 1030 O O . PHE A 1 126 ? 2.058 -2.745 -7.192 1.00 88.75 126 PHE A O 1
ATOM 1037 N N . LEU A 1 127 ? 2.968 -3.852 -8.921 1.00 89.38 127 LEU A N 1
ATOM 1038 C CA . LEU A 1 127 ? 1.707 -4.388 -9.438 1.00 89.38 127 LEU A CA 1
ATOM 1039 C C . LEU A 1 127 ? 0.897 -5.134 -8.371 1.00 89.38 127 LEU A C 1
ATOM 1041 O O . LEU A 1 127 ? -0.322 -4.998 -8.305 1.00 89.38 127 LEU A O 1
ATOM 1045 N N . ALA A 1 128 ? 1.556 -5.963 -7.556 1.00 86.12 128 ALA A N 1
ATOM 1046 C CA . ALA A 1 128 ? 0.867 -6.732 -6.529 1.00 86.12 128 ALA A CA 1
ATOM 1047 C C . ALA A 1 128 ? 0.247 -5.819 -5.462 1.00 86.12 128 ALA A C 1
ATOM 1049 O O . ALA A 1 128 ? -0.848 -6.109 -4.985 1.00 86.12 128 ALA A O 1
ATOM 1050 N N . THR A 1 129 ? 0.920 -4.728 -5.106 1.00 85.69 129 THR A N 1
ATOM 1051 C CA . THR A 1 129 ? 0.441 -3.771 -4.102 1.00 85.69 129 THR A CA 1
ATOM 1052 C C . THR A 1 129 ? -0.734 -2.963 -4.597 1.00 85.69 129 THR A C 1
ATOM 1054 O O . THR A 1 129 ? -1.762 -2.987 -3.924 1.00 85.69 129 THR A O 1
ATOM 1057 N N . GLU A 1 130 ? -0.644 -2.394 -5.799 1.00 87.75 130 GLU A N 1
ATOM 1058 C CA . GLU A 1 130 ? -1.780 -1.711 -6.429 1.00 87.75 130 GLU A CA 1
ATOM 1059 C C . GLU A 1 130 ? -2.990 -2.638 -6.578 1.00 87.75 130 GLU A C 1
ATOM 1061 O O . GLU A 1 130 ? -4.136 -2.255 -6.371 1.00 87.75 130 GLU A O 1
ATOM 1066 N N . PHE A 1 131 ? -2.760 -3.915 -6.895 1.00 88.81 131 PHE A N 1
ATOM 1067 C CA . PHE A 1 131 ? -3.857 -4.871 -7.028 1.00 88.81 131 PHE A CA 1
ATOM 1068 C C . PHE A 1 131 ? -4.482 -5.261 -5.673 1.00 88.81 131 PHE A C 1
ATOM 1070 O O . PHE A 1 131 ? -5.654 -5.637 -5.593 1.00 88.81 131 PHE A O 1
ATOM 1077 N N . MET A 1 132 ? -3.698 -5.261 -4.593 1.00 86.75 132 MET A N 1
ATOM 1078 C CA . MET A 1 132 ? -4.160 -5.665 -3.262 1.00 86.75 132 MET A CA 1
ATOM 1079 C C . MET A 1 132 ? -4.745 -4.516 -2.440 1.00 86.75 132 MET A C 1
ATOM 1081 O O . MET A 1 132 ? -5.599 -4.802 -1.593 1.00 86.75 132 MET A O 1
ATOM 1085 N N . SER A 1 133 ? -4.290 -3.277 -2.654 1.00 87.19 133 SER A N 1
ATOM 1086 C CA . SER A 1 133 ? -4.680 -2.083 -1.889 1.00 87.19 133 SER A CA 1
ATOM 1087 C C . SER A 1 133 ? -6.197 -1.936 -1.850 1.00 87.19 133 SER A C 1
ATOM 1089 O O . SER A 1 133 ? -6.774 -1.924 -0.764 1.00 87.19 133 SER A O 1
ATOM 1091 N N . GLN A 1 134 ? -6.852 -2.013 -3.010 1.00 90.19 134 GLN A N 1
ATOM 1092 C CA . GLN A 1 134 ? -8.299 -1.864 -3.146 1.00 90.19 134 GLN A CA 1
ATOM 1093 C C . GLN A 1 134 ? -9.092 -2.743 -2.176 1.00 90.19 134 GLN A C 1
ATOM 1095 O O . GLN A 1 134 ? -9.875 -2.269 -1.351 1.00 90.19 134 GLN A O 1
ATOM 1100 N N . LYS A 1 135 ? -8.878 -4.059 -2.252 1.00 89.94 135 LYS A N 1
ATOM 1101 C CA . LYS A 1 135 ? -9.624 -5.018 -1.433 1.00 89.94 135 LYS A CA 1
ATOM 1102 C C . LYS A 1 135 ? -9.331 -4.829 0.056 1.00 89.94 135 LYS A C 1
ATOM 1104 O O . LYS A 1 135 ? -10.232 -4.975 0.879 1.00 89.94 135 LYS A O 1
ATOM 1109 N N . ARG A 1 136 ? -8.081 -4.524 0.403 1.00 89.38 136 ARG A N 1
ATOM 1110 C CA . ARG A 1 136 ? -7.643 -4.332 1.790 1.00 89.38 136 ARG A CA 1
ATOM 1111 C C . ARG A 1 136 ? -8.246 -3.071 2.404 1.00 89.38 136 ARG A C 1
ATOM 1113 O O . ARG A 1 136 ? -8.783 -3.156 3.509 1.00 89.38 136 ARG A O 1
ATOM 1120 N N . CYS A 1 137 ? -8.231 -1.956 1.677 1.00 92.88 137 CYS A N 1
ATOM 1121 C CA . CYS A 1 137 ? -8.866 -0.710 2.098 1.00 92.88 137 CYS A CA 1
ATOM 1122 C C . CYS A 1 137 ? -10.379 -0.884 2.232 1.00 92.88 137 CYS A C 1
ATOM 1124 O O . CYS A 1 137 ? -10.924 -0.538 3.277 1.00 92.88 137 CYS A O 1
ATOM 1126 N N . GLN A 1 138 ? -11.039 -1.551 1.276 1.00 94.94 138 GLN A N 1
ATOM 1127 C CA . GLN A 1 138 ? -12.468 -1.865 1.387 1.00 94.94 138 GLN A CA 1
ATOM 1128 C C . GLN A 1 138 ? -12.788 -2.675 2.654 1.00 94.94 138 GLN A C 1
ATOM 1130 O O . GLN A 1 138 ? -13.734 -2.369 3.371 1.00 94.94 138 GLN A O 1
ATOM 1135 N N . GLN A 1 139 ? -11.994 -3.703 2.968 1.00 94.44 139 GLN A N 1
ATOM 1136 C CA . GLN A 1 139 ? -12.225 -4.541 4.149 1.00 94.44 139 GLN A CA 1
ATOM 1137 C C . GLN A 1 139 ? -12.017 -3.780 5.469 1.00 94.44 139 GLN A C 1
ATOM 1139 O O . GLN A 1 139 ? -12.769 -3.992 6.423 1.00 94.44 139 GLN A O 1
ATOM 1144 N N . LEU A 1 140 ? -11.021 -2.892 5.542 1.00 94.81 140 LEU A N 1
ATOM 1145 C CA . LEU A 1 140 ? -10.852 -2.001 6.695 1.00 94.81 140 LEU A CA 1
ATOM 1146 C C . LEU A 1 140 ? -12.034 -1.035 6.820 1.00 94.81 140 LEU A C 1
ATOM 1148 O O . LEU A 1 140 ? -12.574 -0.868 7.916 1.00 94.81 140 LEU A O 1
ATOM 1152 N N . TRP A 1 141 ? -12.475 -0.469 5.697 1.00 96.19 141 TRP A N 1
ATOM 1153 C CA . TRP A 1 141 ? -13.599 0.458 5.643 1.00 96.19 141 TRP A CA 1
ATOM 1154 C C . TRP A 1 141 ? -14.896 -0.185 6.134 1.00 96.19 141 TRP A C 1
ATOM 1156 O O . TRP A 1 141 ? -15.571 0.360 7.010 1.00 96.19 141 TRP A O 1
ATOM 1166 N N . ASP A 1 142 ? -15.196 -1.395 5.655 1.00 96.44 142 ASP A N 1
ATOM 1167 C CA . ASP A 1 142 ? -16.338 -2.197 6.098 1.00 96.44 142 ASP A CA 1
ATOM 1168 C C . ASP A 1 142 ? -16.291 -2.455 7.612 1.00 96.44 142 ASP A C 1
ATOM 1170 O O . ASP A 1 142 ? -17.313 -2.375 8.301 1.00 96.44 142 ASP A O 1
ATOM 1174 N N . GLY A 1 143 ? -15.099 -2.741 8.146 1.00 97.25 143 GLY A N 1
ATOM 1175 C CA . GLY A 1 143 ? -14.876 -2.963 9.574 1.00 97.25 143 GLY A CA 1
ATOM 1176 C C . GLY A 1 143 ? -15.182 -1.729 10.418 1.00 97.25 143 GLY A C 1
ATOM 1177 O O . GLY A 1 143 ? -15.915 -1.827 11.405 1.00 97.25 143 GLY A O 1
ATOM 1178 N N . LEU A 1 144 ? -14.675 -0.565 10.012 1.00 97.56 144 LEU A N 1
ATOM 1179 C CA . LEU A 1 144 ? -14.908 0.701 10.709 1.00 97.56 144 LEU A CA 1
ATOM 1180 C C . LEU A 1 144 ? -16.378 1.143 10.628 1.00 97.56 144 LEU A C 1
ATOM 1182 O O . LEU A 1 144 ? -16.959 1.531 11.645 1.00 97.56 144 LEU A O 1
ATOM 1186 N N . ARG A 1 145 ? -17.024 0.985 9.465 1.00 96.25 145 ARG A N 1
ATOM 1187 C CA . ARG A 1 145 ? -18.458 1.275 9.281 1.00 96.25 145 ARG A CA 1
ATOM 1188 C C . ARG A 1 145 ? -19.353 0.351 10.100 1.00 96.25 145 ARG A C 1
ATOM 1190 O O . ARG A 1 145 ? -20.311 0.816 10.717 1.00 96.25 145 ARG A O 1
ATOM 1197 N N . ARG A 1 146 ? -19.031 -0.946 10.177 1.00 97.50 146 ARG A N 1
ATOM 1198 C CA . ARG A 1 146 ? -19.729 -1.904 11.059 1.00 97.50 146 ARG A CA 1
ATOM 1199 C C . ARG A 1 146 ? -19.691 -1.454 12.519 1.00 97.50 146 ARG A C 1
ATOM 1201 O O . ARG A 1 146 ? -20.667 -1.652 13.239 1.00 97.50 146 ARG A O 1
ATOM 1208 N N . LEU A 1 147 ? -18.567 -0.888 12.951 1.00 97.44 147 LEU A N 1
ATOM 1209 C CA . LEU A 1 147 ? -18.373 -0.376 14.307 1.00 97.44 147 LEU A CA 1
ATOM 1210 C C . LEU A 1 147 ? -18.986 1.014 14.524 1.00 97.44 147 LEU A C 1
ATOM 1212 O O . LEU A 1 147 ? -18.980 1.483 15.658 1.00 97.44 147 LEU A O 1
ATOM 1216 N N . GLN A 1 148 ? -19.525 1.646 13.473 1.00 96.44 148 GLN A N 1
ATOM 1217 C CA . GLN A 1 148 ? -20.055 3.012 13.503 1.00 96.44 148 GLN A CA 1
ATOM 1218 C C . GLN A 1 148 ? -19.022 4.027 14.023 1.00 96.44 148 GLN A C 1
ATOM 1220 O O . GLN A 1 148 ? -19.374 4.964 14.736 1.00 96.44 148 GLN A O 1
ATOM 1225 N N . ALA A 1 149 ? -17.740 3.818 13.704 1.00 93.56 149 ALA A N 1
ATOM 1226 C CA . ALA A 1 149 ? -16.694 4.778 14.034 1.00 93.56 149 ALA A CA 1
ATOM 1227 C C . ALA A 1 149 ? -16.885 6.060 13.204 1.00 93.56 149 ALA A C 1
ATOM 1229 O O . ALA A 1 149 ? -17.144 5.979 12.006 1.00 93.56 149 ALA A O 1
ATOM 1230 N N . GLU A 1 150 ? -16.737 7.230 13.826 1.00 94.50 150 GLU A N 1
ATOM 1231 C CA . GLU A 1 150 ? -16.748 8.526 13.134 1.00 94.50 150 GLU A CA 1
ATOM 1232 C C . GLU A 1 150 ? -15.305 8.940 12.816 1.00 94.50 150 GLU A C 1
ATOM 1234 O O . GLU A 1 150 ? -14.566 9.364 13.700 1.00 94.50 150 GLU A O 1
ATOM 1239 N N . PHE A 1 151 ? -14.872 8.787 11.567 1.00 93.94 151 PHE A N 1
ATOM 1240 C CA . PHE A 1 151 ? -13.492 9.052 11.151 1.00 93.94 151 PHE A CA 1
ATOM 1241 C C . PHE A 1 151 ? -13.442 9.730 9.777 1.00 93.94 151 PHE A C 1
ATOM 1243 O O . PHE A 1 151 ? -14.452 9.824 9.084 1.00 93.94 151 PHE A O 1
ATOM 1250 N N . ASP A 1 152 ? -12.263 10.226 9.401 1.00 95.50 152 ASP A N 1
ATOM 1251 C CA . ASP A 1 152 ? -11.999 10.750 8.058 1.00 95.50 152 ASP A CA 1
ATOM 1252 C C . ASP A 1 152 ? -11.869 9.576 7.070 1.00 95.50 152 ASP A C 1
ATOM 1254 O O . ASP A 1 152 ? -10.880 8.843 7.107 1.00 95.50 152 ASP A O 1
ATOM 1258 N N . GLU A 1 153 ? -12.899 9.347 6.249 1.00 94.94 153 GLU A N 1
ATOM 1259 C CA . GLU A 1 153 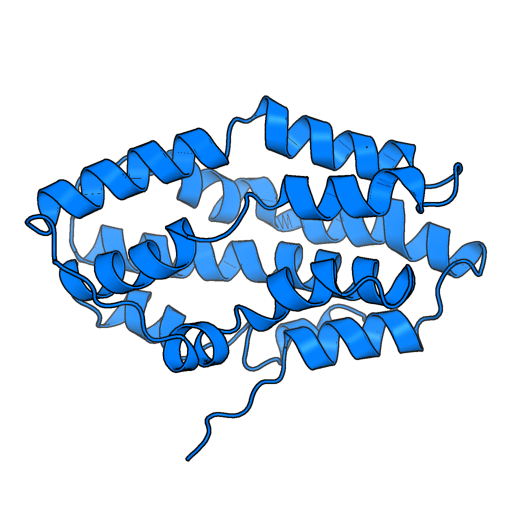? -12.979 8.188 5.347 1.00 94.94 153 GLU A CA 1
ATOM 1260 C C . GLU A 1 153 ? -12.154 8.354 4.058 1.00 94.94 153 GLU A C 1
ATOM 1262 O O . GLU A 1 153 ? -11.954 7.367 3.352 1.00 94.94 153 GLU A O 1
ATOM 1267 N N . GLU A 1 154 ? -11.643 9.560 3.775 1.00 93.62 154 GLU A N 1
ATOM 1268 C CA . GLU A 1 154 ? -11.067 9.960 2.480 1.00 93.62 154 GLU A CA 1
ATOM 1269 C C . GLU A 1 154 ? -9.976 8.996 1.984 1.00 93.62 154 GLU A C 1
ATOM 1271 O O . GLU A 1 154 ? -10.017 8.548 0.841 1.00 93.62 154 GLU A O 1
ATOM 1276 N N . TYR A 1 155 ? -9.054 8.592 2.868 1.00 93.19 155 TYR A N 1
ATOM 1277 C CA . TYR A 1 155 ? -7.979 7.649 2.533 1.00 93.19 155 TYR A CA 1
ATOM 1278 C C . TYR A 1 155 ? -8.508 6.276 2.085 1.00 93.19 155 TYR A C 1
ATOM 1280 O O . TYR A 1 155 ? -8.013 5.682 1.127 1.00 93.19 155 TYR A O 1
ATOM 1288 N N . LEU A 1 156 ? -9.506 5.740 2.797 1.00 94.50 156 LEU A N 1
ATOM 1289 C CA . LEU A 1 156 ? -10.046 4.414 2.491 1.00 94.50 156 LEU A CA 1
ATOM 1290 C C . LEU A 1 156 ? -10.968 4.452 1.278 1.00 94.50 156 LEU A C 1
ATOM 1292 O O . LEU A 1 156 ? -10.939 3.509 0.494 1.00 94.50 156 LEU A O 1
ATOM 1296 N N . GLU A 1 157 ? -11.755 5.517 1.123 1.00 93.12 157 GLU A N 1
ATOM 1297 C CA . GLU A 1 157 ? -12.632 5.728 -0.030 1.00 93.12 157 GLU A CA 1
ATOM 1298 C C . GLU A 1 157 ? -11.825 5.806 -1.330 1.00 93.12 157 GLU A C 1
ATOM 1300 O O . GLU A 1 157 ? -12.118 5.067 -2.274 1.00 93.12 157 GLU A O 1
ATOM 1305 N N . LEU A 1 158 ? -10.760 6.618 -1.347 1.00 91.00 158 LEU A N 1
ATOM 1306 C CA . LEU A 1 158 ? -9.868 6.764 -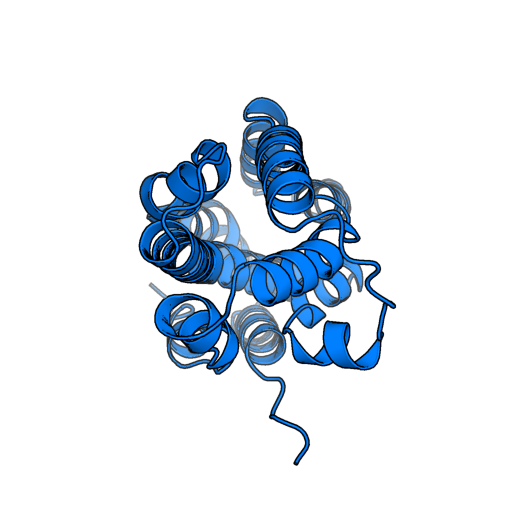2.497 1.00 91.00 158 LEU A CA 1
ATOM 1307 C C . LEU A 1 158 ? -9.322 5.406 -2.952 1.00 91.00 158 LEU A C 1
ATOM 1309 O O . LEU A 1 158 ? -9.567 4.969 -4.077 1.00 91.00 158 LEU A O 1
ATOM 1313 N N . HIS A 1 159 ? -8.668 4.676 -2.048 1.00 90.88 159 HIS A N 1
ATOM 1314 C CA . HIS A 1 159 ? -8.034 3.415 -2.415 1.00 90.88 159 HIS A CA 1
ATOM 1315 C C . HIS A 1 159 ? -9.032 2.271 -2.661 1.00 90.88 159 HIS A C 1
ATOM 1317 O O . HIS A 1 159 ? -8.729 1.355 -3.422 1.00 90.88 159 HIS A O 1
ATOM 1323 N N . ALA A 1 160 ? -10.214 2.275 -2.033 1.00 89.75 160 ALA A N 1
ATOM 1324 C CA . ALA A 1 160 ? -11.224 1.235 -2.247 1.00 89.75 160 ALA A CA 1
ATOM 1325 C C . ALA A 1 160 ? -11.987 1.398 -3.575 1.00 89.75 160 ALA A C 1
ATOM 1327 O O . ALA A 1 160 ? -12.386 0.392 -4.180 1.00 89.75 160 ALA A O 1
ATOM 1328 N N . GLU A 1 161 ? -12.185 2.638 -4.033 1.00 85.25 161 GLU A N 1
ATOM 1329 C CA . GLU A 1 161 ? -13.032 2.950 -5.187 1.00 85.25 161 GLU A CA 1
ATOM 1330 C C . GLU A 1 161 ? -12.270 3.580 -6.357 1.00 85.25 161 GLU A C 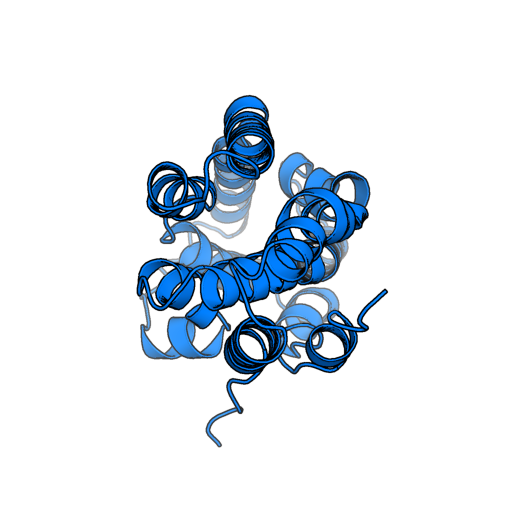1
ATOM 1332 O O . GLU A 1 161 ? -12.336 3.051 -7.471 1.00 85.25 161 GLU A O 1
ATOM 1337 N N . ALA A 1 162 ? -11.562 4.688 -6.125 1.00 73.25 162 ALA A N 1
ATOM 1338 C CA . ALA A 1 162 ? -10.917 5.468 -7.182 1.00 73.25 162 ALA A CA 1
ATOM 1339 C C . ALA A 1 162 ? -9.708 4.727 -7.772 1.00 73.25 162 ALA A C 1
ATOM 1341 O O . ALA A 1 162 ? -9.639 4.526 -8.988 1.00 73.25 162 ALA A O 1
ATOM 1342 N N . ASP A 1 163 ? -8.849 4.186 -6.909 1.00 78.75 163 ASP A N 1
ATOM 1343 C CA . ASP A 1 163 ? -7.582 3.558 -7.312 1.00 78.75 163 ASP A CA 1
ATOM 1344 C C . ASP A 1 163 ? -7.736 2.080 -7.695 1.00 78.75 163 ASP A C 1
ATOM 1346 O O . ASP A 1 163 ? -6.761 1.373 -7.961 1.00 78.75 163 ASP A O 1
ATOM 1350 N N . ALA A 1 164 ? -8.974 1.581 -7.784 1.00 74.69 164 ALA A N 1
ATOM 1351 C CA . ALA A 1 164 ? -9.294 0.185 -8.097 1.00 74.69 164 ALA A CA 1
ATOM 1352 C C . ALA A 1 164 ? -8.649 -0.341 -9.400 1.00 74.69 164 ALA A C 1
ATOM 1354 O O . ALA A 1 164 ? -8.597 -1.554 -9.646 1.00 74.69 164 ALA A O 1
ATOM 1355 N N . HIS A 1 165 ? -8.177 0.571 -10.250 1.00 83.88 165 HIS A N 1
ATOM 1356 C CA . HIS A 1 165 ? -7.601 0.293 -11.556 1.00 83.88 165 HIS A CA 1
ATOM 1357 C C . HIS A 1 165 ? -6.128 0.710 -11.688 1.00 83.88 165 HIS A C 1
ATOM 1359 O O . HIS A 1 165 ? -5.570 0.485 -12.757 1.00 83.88 165 HIS A O 1
ATOM 1365 N N . HIS A 1 166 ? -5.460 1.235 -10.651 1.00 86.25 166 HIS A N 1
ATOM 1366 C CA . HIS A 1 166 ? -4.044 1.645 -10.745 1.00 86.25 166 HIS A CA 1
ATOM 1367 C C . HIS A 1 166 ? -3.114 0.498 -11.145 1.00 86.25 166 HIS A C 1
ATOM 1369 O O . HIS A 1 166 ? -2.170 0.676 -11.911 1.00 86.25 166 HIS A O 1
ATOM 1375 N N . TRP A 1 167 ? -3.438 -0.734 -10.750 1.00 90.00 167 TRP A N 1
ATOM 1376 C CA . TRP A 1 167 ? -2.692 -1.906 -11.205 1.00 90.00 167 TRP A CA 1
ATOM 1377 C C . TRP A 1 167 ? -2.740 -2.094 -12.735 1.00 90.00 167 TRP A C 1
ATOM 1379 O O . TRP A 1 167 ? -1.810 -2.672 -13.295 1.00 90.00 167 TRP A O 1
ATOM 1389 N N . ILE A 1 168 ? -3.795 -1.620 -13.417 1.00 91.38 168 ILE A N 1
ATOM 1390 C CA . ILE A 1 168 ? -3.886 -1.617 -14.887 1.00 91.38 168 ILE A CA 1
ATOM 1391 C C . ILE A 1 168 ? -2.876 -0.624 -15.449 1.00 91.38 168 ILE A C 1
ATOM 1393 O O . ILE A 1 168 ? -2.151 -0.962 -16.379 1.00 91.38 168 ILE A O 1
ATOM 1397 N N . GLU A 1 169 ? -2.774 0.567 -14.860 1.00 91.00 169 GLU A N 1
ATOM 1398 C CA . GLU A 1 169 ? -1.801 1.572 -15.286 1.00 91.00 169 GLU A CA 1
ATOM 1399 C C . GLU A 1 169 ? -0.364 1.092 -15.088 1.00 91.00 169 GLU A C 1
ATOM 1401 O O . GLU A 1 169 ? 0.462 1.226 -15.992 1.00 91.00 169 GLU A O 1
ATOM 1406 N N . VAL A 1 170 ? -0.076 0.435 -13.961 1.00 91.94 170 VAL A N 1
ATOM 1407 C CA . VAL A 1 170 ? 1.221 -0.213 -13.735 1.00 91.94 170 VAL A CA 1
ATOM 1408 C C . VAL A 1 170 ? 1.493 -1.294 -14.788 1.00 91.94 170 VAL A C 1
ATOM 1410 O O . VAL A 1 170 ? 2.613 -1.380 -15.305 1.00 91.94 170 VAL A O 1
ATOM 1413 N N . ASP A 1 171 ? 0.500 -2.112 -15.151 1.00 93.38 171 ASP A N 1
ATOM 1414 C CA . ASP A 1 171 ? 0.679 -3.133 -16.189 1.00 93.38 171 ASP A CA 1
ATOM 1415 C C . ASP A 1 171 ? 0.963 -2.491 -17.561 1.00 93.38 171 ASP A C 1
ATOM 1417 O O . ASP A 1 171 ? 1.989 -2.769 -18.186 1.00 93.38 171 ASP A O 1
ATOM 1421 N N . GLU A 1 172 ? 0.105 -1.570 -17.999 1.00 94.44 172 GLU A N 1
ATOM 1422 C CA . GLU A 1 172 ? 0.124 -0.982 -19.342 1.00 94.44 172 GLU A CA 1
ATOM 1423 C C . GLU A 1 172 ? 1.262 0.028 -19.553 1.00 94.44 172 GLU A C 1
ATOM 1425 O O . GLU A 1 172 ? 1.889 0.048 -20.618 1.00 94.44 172 GLU A O 1
ATOM 1430 N N . LYS A 1 173 ? 1.554 0.875 -18.558 1.00 95.19 173 LYS A N 1
ATOM 1431 C CA . LYS A 1 173 ? 2.536 1.965 -18.683 1.00 95.19 173 LYS A CA 1
ATOM 1432 C C . LYS A 1 173 ? 3.945 1.564 -18.239 1.00 95.19 173 LYS A C 1
ATOM 1434 O O . LYS A 1 173 ? 4.914 2.161 -18.714 1.00 95.19 173 LYS A O 1
ATOM 1439 N N . LEU A 1 174 ? 4.092 0.564 -17.364 1.00 95.12 174 LEU A N 1
ATOM 1440 C CA . LEU A 1 174 ? 5.398 0.166 -16.819 1.00 95.12 174 LEU A CA 1
ATOM 1441 C C . LEU A 1 174 ? 5.806 -1.258 -17.207 1.00 95.12 174 LEU A C 1
ATOM 1443 O O . LEU A 1 174 ? 6.891 -1.451 -17.765 1.00 95.12 174 LEU A O 1
ATOM 1447 N N . ILE A 1 175 ? 4.966 -2.260 -16.943 1.00 94.81 175 ILE A N 1
ATOM 1448 C CA . ILE A 1 175 ? 5.341 -3.673 -17.112 1.00 94.81 175 ILE A CA 1
ATOM 1449 C C . ILE A 1 175 ? 5.391 -4.094 -18.576 1.00 94.81 175 ILE A C 1
ATOM 1451 O O . ILE A 1 175 ? 6.414 -4.632 -19.011 1.00 94.81 175 ILE A O 1
ATOM 1455 N N . GLU A 1 176 ? 4.324 -3.872 -19.343 1.00 95.06 176 GLU A N 1
ATOM 1456 C CA . GLU A 1 176 ? 4.285 -4.263 -20.752 1.00 95.06 176 GLU A CA 1
ATOM 1457 C C . GLU A 1 176 ? 5.435 -3.614 -21.547 1.00 95.06 176 GLU A C 1
ATOM 1459 O O . GLU A 1 176 ? 6.149 -4.341 -22.254 1.00 95.06 176 GLU A O 1
ATOM 1464 N N . PRO A 1 177 ? 5.736 -2.307 -21.382 1.00 96.12 177 PRO A N 1
ATOM 1465 C CA . PRO A 1 177 ? 6.896 -1.690 -22.017 1.00 96.12 177 PRO A CA 1
ATOM 1466 C C . PRO A 1 177 ? 8.235 -2.266 -21.534 1.00 96.12 177 PRO A C 1
ATOM 1468 O O . PRO A 1 177 ? 9.120 -2.516 -22.359 1.00 96.12 177 PRO A O 1
ATOM 1471 N N . ALA A 1 178 ? 8.398 -2.529 -20.230 1.00 96.06 178 ALA A N 1
ATOM 1472 C CA . ALA A 1 178 ? 9.623 -3.126 -19.693 1.00 96.06 178 ALA A CA 1
ATOM 1473 C C . ALA A 1 178 ? 9.885 -4.527 -20.268 1.00 96.06 178 ALA A C 1
ATOM 1475 O O . ALA A 1 178 ? 11.024 -4.848 -20.624 1.00 96.06 178 ALA A O 1
ATOM 1476 N N . LEU A 1 179 ? 8.838 -5.346 -20.406 1.00 95.50 179 LEU A N 1
ATOM 1477 C CA . LEU A 1 179 ? 8.905 -6.670 -21.025 1.00 95.50 179 LEU A CA 1
ATOM 1478 C C . LEU A 1 179 ? 9.217 -6.572 -22.521 1.00 95.50 179 LEU A C 1
ATOM 1480 O O . LEU A 1 179 ? 10.117 -7.257 -23.008 1.00 95.50 179 LEU A O 1
ATOM 1484 N N . ALA A 1 180 ? 8.521 -5.695 -23.250 1.00 95.94 180 ALA A N 1
ATOM 1485 C CA . ALA A 1 180 ? 8.702 -5.520 -24.691 1.00 95.94 180 ALA A CA 1
ATOM 1486 C C . ALA A 1 180 ? 10.122 -5.059 -25.061 1.00 95.94 180 ALA A C 1
ATOM 1488 O O . ALA A 1 180 ? 10.634 -5.400 -26.130 1.00 95.94 180 ALA A O 1
ATOM 1489 N N . LYS A 1 181 ? 10.768 -4.289 -24.179 1.00 95.62 181 LYS A N 1
ATOM 1490 C CA . LYS A 1 181 ? 12.140 -3.791 -24.351 1.00 95.62 181 LYS A CA 1
ATOM 1491 C C . LYS A 1 181 ? 13.211 -4.706 -23.752 1.00 95.62 181 LYS A C 1
ATOM 1493 O O . LYS A 1 181 ? 14.395 -4.453 -23.956 1.00 95.62 181 LYS A O 1
ATOM 1498 N N . GLY A 1 182 ? 12.817 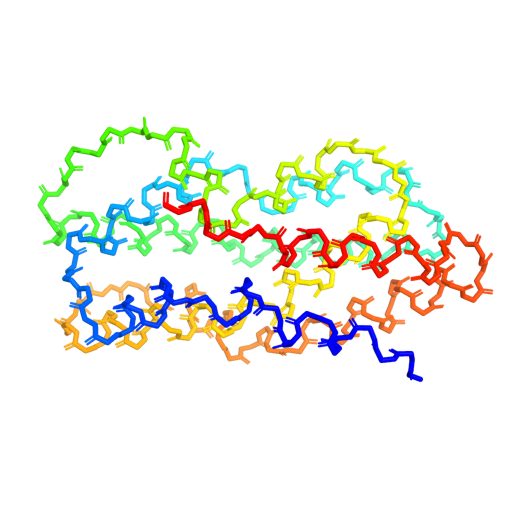-5.763 -23.039 1.00 95.06 182 GLY A N 1
ATOM 1499 C CA . GLY A 1 182 ? 13.742 -6.686 -22.382 1.00 95.06 182 GLY A CA 1
ATOM 1500 C C . GLY A 1 182 ? 14.443 -6.103 -21.150 1.00 95.06 182 GLY A C 1
ATOM 1501 O O . GLY A 1 182 ? 15.495 -6.600 -20.759 1.00 95.06 182 GLY A O 1
ATOM 1502 N N . PHE A 1 183 ? 13.882 -5.057 -20.535 1.00 95.44 183 PHE A N 1
ATOM 1503 C CA . PHE A 1 183 ? 14.388 -4.479 -19.283 1.00 95.44 183 PHE A CA 1
ATOM 1504 C C . PHE A 1 183 ? 14.022 -5.327 -18.057 1.00 95.44 183 PHE A C 1
ATOM 1506 O O . PHE A 1 183 ? 14.693 -5.271 -17.027 1.00 95.44 183 PHE A O 1
ATOM 1513 N N . ALA A 1 184 ? 12.962 -6.124 -18.178 1.00 93.81 184 ALA A N 1
ATOM 1514 C CA . ALA A 1 184 ? 12.516 -7.092 -17.189 1.00 93.81 184 ALA A CA 1
ATOM 1515 C C . ALA A 1 184 ? 12.161 -8.417 -17.877 1.00 93.81 184 ALA A C 1
ATOM 1517 O O . ALA A 1 184 ? 11.897 -8.456 -19.080 1.00 93.81 184 ALA A O 1
ATOM 1518 N N . SER A 1 185 ? 12.135 -9.507 -17.108 1.00 92.81 185 SER A N 1
ATOM 1519 C CA . SER A 1 185 ? 11.611 -10.791 -17.568 1.00 92.81 185 SER A CA 1
ATOM 1520 C C . SER A 1 185 ? 10.295 -11.098 -16.871 1.00 92.81 185 SER A C 1
ATOM 1522 O O . SER A 1 185 ? 10.046 -10.670 -15.743 1.00 92.81 185 SER A O 1
ATOM 1524 N N . ILE A 1 186 ? 9.450 -11.890 -17.528 1.00 91.06 186 ILE A N 1
ATOM 1525 C CA . ILE A 1 186 ? 8.186 -12.313 -16.925 1.00 91.06 186 ILE A CA 1
ATOM 1526 C C . ILE A 1 186 ? 8.409 -13.139 -15.651 1.00 91.06 186 ILE A C 1
ATOM 1528 O O . ILE A 1 186 ? 7.607 -13.078 -14.722 1.00 91.06 186 ILE A O 1
ATOM 1532 N N . ASP A 1 187 ? 9.518 -13.876 -15.590 1.00 90.06 187 ASP A N 1
ATOM 1533 C CA . ASP A 1 187 ? 9.863 -14.717 -14.450 1.00 90.06 187 ASP A CA 1
ATOM 1534 C C . ASP A 1 187 ? 10.278 -13.885 -13.233 1.00 90.06 187 ASP A C 1
ATOM 1536 O O . ASP A 1 187 ? 9.888 -14.227 -12.117 1.00 90.06 187 ASP A O 1
ATOM 1540 N N . SER A 1 188 ? 11.010 -12.775 -13.412 1.00 88.75 188 SER A N 1
ATOM 1541 C CA . SER A 1 188 ? 11.374 -11.913 -12.280 1.00 88.75 188 SER A CA 1
ATOM 1542 C C . SER A 1 188 ? 10.165 -11.171 -11.712 1.00 88.75 188 SER A C 1
ATOM 1544 O O . SER A 1 188 ? 10.027 -11.098 -10.491 1.00 88.75 188 SER A O 1
ATOM 1546 N N . ILE A 1 189 ? 9.249 -10.726 -12.579 1.00 87.50 189 ILE A N 1
ATOM 1547 C CA . ILE A 1 189 ? 7.973 -10.115 -12.180 1.00 87.50 189 ILE A CA 1
ATOM 1548 C C . ILE A 1 189 ? 7.119 -11.125 -11.406 1.00 87.50 189 ILE A C 1
ATOM 1550 O O . ILE A 1 189 ? 6.717 -10.860 -10.277 1.00 87.50 189 ILE A O 1
ATOM 1554 N N . ARG A 1 190 ? 6.905 -12.328 -11.959 1.00 85.69 190 ARG A N 1
ATOM 1555 C CA . ARG A 1 190 ? 6.136 -13.387 -11.281 1.00 85.69 190 ARG A CA 1
ATOM 1556 C C . ARG A 1 190 ? 6.754 -13.811 -9.958 1.00 85.69 190 ARG A C 1
ATOM 1558 O O . ARG A 1 190 ? 6.011 -14.077 -9.015 1.00 85.69 190 ARG A O 1
ATOM 1565 N N . SER A 1 191 ? 8.081 -13.906 -9.889 1.00 82.56 191 SER A N 1
ATOM 1566 C CA . SER A 1 191 ? 8.794 -14.257 -8.660 1.00 82.56 191 SER A CA 1
ATOM 1567 C C . SER A 1 191 ? 8.512 -13.233 -7.563 1.00 82.56 191 SER A C 1
ATOM 1569 O O . SER A 1 191 ? 8.088 -13.615 -6.475 1.00 82.56 191 SER A O 1
ATOM 1571 N N . ALA A 1 192 ? 8.632 -11.938 -7.871 1.00 79.88 192 ALA A N 1
ATOM 1572 C CA . ALA A 1 192 ? 8.318 -10.878 -6.920 1.00 79.88 192 ALA A CA 1
ATOM 1573 C C . ALA A 1 192 ? 6.858 -10.892 -6.485 1.00 79.88 192 ALA A C 1
ATOM 1575 O O . ALA A 1 192 ? 6.594 -10.895 -5.287 1.00 79.88 192 ALA A O 1
ATOM 1576 N N . SER A 1 193 ? 5.918 -10.990 -7.430 1.00 73.94 193 SER A N 1
ATOM 1577 C CA . SER A 1 193 ? 4.498 -11.081 -7.091 1.00 73.94 193 SER A CA 1
ATOM 1578 C C . SER A 1 193 ? 4.230 -12.292 -6.201 1.00 73.94 193 SER A C 1
ATOM 1580 O O . SER A 1 193 ? 3.554 -12.156 -5.195 1.00 73.94 193 SER A O 1
ATOM 1582 N N . THR A 1 194 ? 4.816 -13.456 -6.499 1.00 72.50 194 THR A N 1
ATOM 1583 C CA . THR A 1 194 ? 4.668 -14.684 -5.697 1.00 72.50 194 THR A CA 1
ATOM 1584 C C . THR A 1 194 ? 5.228 -14.519 -4.289 1.00 72.50 194 THR A C 1
ATOM 1586 O O . THR A 1 194 ? 4.592 -14.953 -3.334 1.00 72.50 194 THR A O 1
ATOM 1589 N N . ILE A 1 195 ? 6.401 -13.905 -4.143 1.00 71.88 195 ILE A N 1
ATOM 1590 C CA . ILE A 1 195 ? 7.046 -13.698 -2.844 1.00 71.88 195 ILE A CA 1
ATOM 1591 C C . ILE A 1 195 ? 6.279 -12.655 -2.018 1.00 71.88 195 ILE A C 1
ATOM 1593 O O . ILE A 1 195 ? 5.986 -12.918 -0.854 1.00 71.88 195 ILE A O 1
ATOM 1597 N N . ALA A 1 196 ? 5.876 -11.533 -2.623 1.00 65.88 196 ALA A N 1
ATOM 1598 C CA . ALA A 1 196 ? 5.025 -10.520 -1.987 1.00 65.88 196 ALA A CA 1
ATOM 1599 C C . ALA A 1 196 ? 3.680 -11.102 -1.510 1.00 65.88 196 ALA A C 1
ATOM 1601 O O . ALA A 1 196 ? 3.037 -10.581 -0.602 1.00 65.88 196 ALA A O 1
ATOM 1602 N N . CYS A 1 197 ? 3.269 -12.207 -2.129 1.00 69.56 197 CYS A N 1
ATOM 1603 C CA . CYS A 1 197 ? 1.998 -12.880 -1.926 1.00 69.56 197 CYS A CA 1
ATOM 1604 C C . CYS A 1 197 ? 2.037 -14.088 -0.976 1.00 69.56 197 CYS A C 1
ATOM 1606 O O . CYS A 1 197 ? 0.981 -14.501 -0.484 1.00 69.56 197 CYS A O 1
ATOM 1608 N N . ASN A 1 198 ? 3.219 -14.668 -0.740 1.00 63.91 198 ASN A N 1
ATOM 1609 C CA . ASN A 1 198 ? 3.398 -15.925 -0.016 1.00 63.91 198 ASN A CA 1
ATOM 1610 C C . ASN A 1 198 ? 4.334 -15.761 1.185 1.00 63.91 198 ASN A C 1
ATOM 1612 O O . ASN A 1 198 ? 5.521 -16.080 1.120 1.00 63.91 198 ASN A O 1
ATOM 1616 N N . LEU A 1 199 ? 3.751 -15.401 2.324 1.00 53.94 199 LEU A N 1
ATOM 1617 C CA . LEU A 1 199 ? 4.234 -15.870 3.617 1.00 53.94 199 LEU A CA 1
ATOM 1618 C C . LEU A 1 199 ? 3.212 -16.864 4.174 1.00 53.94 199 LEU A C 1
ATOM 1620 O O . LEU A 1 199 ? 2.045 -16.501 4.346 1.00 53.94 199 LEU A O 1
ATOM 1624 N N . PRO A 1 200 ? 3.596 -18.126 4.426 1.00 44.28 200 PRO A N 1
ATOM 1625 C CA . PRO A 1 200 ? 2.705 -19.063 5.087 1.00 44.28 200 PRO A CA 1
ATOM 1626 C C . PRO A 1 200 ? 2.436 -18.600 6.528 1.00 44.28 200 PRO A C 1
ATOM 1628 O O . PRO A 1 200 ? 3.307 -17.977 7.140 1.00 44.28 200 PRO A O 1
ATOM 1631 N N . PRO A 1 201 ? 1.281 -18.955 7.122 1.00 37.38 201 PRO A N 1
ATOM 1632 C CA . PRO A 1 201 ? 1.172 -18.944 8.571 1.00 37.38 201 PRO A CA 1
ATOM 1633 C C . PRO A 1 201 ? 2.251 -19.889 9.104 1.00 37.38 201 PRO A C 1
ATOM 1635 O O . PRO A 1 201 ? 2.225 -21.090 8.825 1.00 37.38 201 PRO A O 1
ATOM 1638 N N . THR A 1 202 ? 3.229 -19.359 9.835 1.00 37.41 202 THR A N 1
ATOM 1639 C CA . THR A 1 202 ? 3.988 -20.213 10.739 1.00 37.41 202 THR A CA 1
ATOM 1640 C C . THR A 1 202 ? 2.993 -20.718 11.779 1.00 37.41 202 THR A C 1
ATOM 1642 O O . THR A 1 202 ? 2.304 -19.934 12.430 1.00 37.41 202 THR A O 1
ATOM 1645 N N . SER A 1 203 ? 2.852 -22.044 11.774 1.00 38.19 203 SER A N 1
ATOM 1646 C CA . SER A 1 203 ? 2.031 -22.888 12.650 1.00 38.19 203 SER A CA 1
ATOM 1647 C C . SER A 1 203 ? 1.913 -22.393 14.083 1.00 38.19 203 SER A C 1
ATOM 1649 O O . SER A 1 203 ? 2.981 -22.044 14.639 1.00 38.19 203 SER A O 1
#

Secondary structure (DSSP, 8-state):
----HHHHHTSTTTT-HHHHHHHHT--HHHHHHHHHHHHTSPPHHHHHHHHHTTS-TTTHHHHHHHHHHHHHTTHHHHHHHHHHHHHHHTT---PPP-HHHHHHTTTHHHHHHTT---HHHHHHHHHHHHHHHHHHHHHHHHHHHHTT-----HHHHHHHHGGGGHHHHIIIIIIHHHHHTTSS-HHHHHHHHHHHH------

Radius of gyration: 17.02 Å; chains: 1; bounding box: 38×38×49 Å

Sequence (203 aa):
MTNLIHPVRESYAHNSRLYDYMAKQADLKQIVEFLTWDAEQPAFYVYLRHWLDKTPAEIRPALQEHIDEEEGEDHSGMFKRMFSGLQELAGNPQVAMDQQVLERLNYVFSAQCAQEQNLGFFLGGFLATEFMSQKRCQQLWDGLRRLQAEFDEEYLELHAEADAHHWIEVDEKLIEPALAKGFASIDSIRSASTIACNLPPTS

pLDDT: mean 84.34, std 12.83, range [37.38, 97.56]

Organism: NCBI:txid2799669

Foldseek 3Di:
DPPLCPLLCPFCLLVPVVLVCLLPPDDLLVLLLVLVLVLPDDQPLVLLVVCLVVADPQLSVLSVVVSCVSVVVPLVVLSVQQSVLSCVVSVNDDHDDDVVVCVVNLVVLSVQSVPCPALLLVLLSVLSCLQRQQSSLVSNVSSCVVNVRDGRSVSSCCSNPVSNCVSVSSCPRPVVVCCVVVRYDPVSSSVNNNVSRDDDPPD